Protein AF-A0A3S3R366-F1 (afdb_monomer_lite)

Structure (mmCIF, N/CA/C/O backbone):
data_AF-A0A3S3R366-F1
#
_entry.id   AF-A0A3S3R366-F1
#
loop_
_atom_site.group_PDB
_atom_site.id
_atom_site.type_symbol
_atom_site.label_atom_id
_atom_site.label_alt_id
_atom_site.label_comp_id
_atom_site.label_asym_id
_atom_site.label_entity_id
_atom_site.label_seq_id
_atom_site.pdbx_PDB_ins_code
_atom_site.Cartn_x
_atom_site.Cartn_y
_atom_site.Cartn_z
_atom_site.occupancy
_atom_site.B_iso_or_equiv
_atom_site.auth_seq_id
_atom_site.auth_comp_id
_atom_site.auth_asym_id
_atom_site.auth_atom_id
_atom_site.pdbx_PDB_model_num
ATOM 1 N N . MET A 1 1 ? 34.525 -51.902 7.513 1.00 44.53 1 MET A N 1
ATOM 2 C CA . MET A 1 1 ? 34.073 -50.493 7.501 1.00 44.53 1 MET A CA 1
ATOM 3 C C . MET A 1 1 ? 34.773 -49.722 8.612 1.00 44.53 1 MET A C 1
ATOM 5 O O . MET A 1 1 ? 34.386 -49.859 9.761 1.00 44.53 1 MET A O 1
ATOM 9 N N . ARG A 1 2 ? 35.845 -48.987 8.299 1.00 41.91 2 ARG A N 1
ATOM 10 C CA . ARG A 1 2 ? 36.535 -48.043 9.197 1.00 41.91 2 ARG A CA 1
ATOM 11 C C . ARG A 1 2 ? 37.355 -47.096 8.322 1.00 41.91 2 ARG A C 1
ATOM 13 O O . ARG A 1 2 ? 38.054 -47.565 7.434 1.00 41.91 2 ARG A O 1
ATOM 20 N N . GLY A 1 3 ? 37.272 -45.799 8.598 1.00 37.09 3 GLY A N 1
ATOM 21 C CA . GLY A 1 3 ? 38.156 -44.790 8.015 1.00 37.09 3 GLY A CA 1
ATOM 22 C C . GLY A 1 3 ? 37.416 -43.740 7.201 1.00 37.09 3 GLY A C 1
ATOM 23 O O . GLY A 1 3 ? 37.193 -43.940 6.016 1.00 37.09 3 GLY A O 1
ATOM 24 N N . LYS A 1 4 ? 37.048 -42.633 7.860 1.00 49.03 4 LYS A N 1
ATOM 25 C CA . LYS A 1 4 ? 36.928 -41.263 7.314 1.00 49.03 4 LYS A CA 1
ATOM 26 C C . LYS A 1 4 ? 36.498 -40.298 8.437 1.00 49.03 4 LYS A C 1
ATOM 28 O O . LYS A 1 4 ? 35.498 -39.604 8.353 1.00 49.03 4 LYS A O 1
ATOM 33 N N . GLN A 1 5 ? 37.271 -40.265 9.522 1.00 50.84 5 GLN A N 1
ATOM 34 C CA . GLN A 1 5 ? 37.246 -39.179 10.507 1.00 50.84 5 GLN A CA 1
ATOM 35 C C . GLN A 1 5 ? 38.702 -38.785 10.763 1.00 50.84 5 GLN A C 1
ATOM 37 O O . GLN A 1 5 ? 39.400 -39.409 11.550 1.00 50.84 5 GLN A O 1
ATOM 42 N N . GLY A 1 6 ? 39.209 -37.833 9.982 1.00 48.69 6 GLY A N 1
ATOM 43 C CA . GLY A 1 6 ? 40.624 -37.441 10.030 1.00 48.69 6 GLY A CA 1
ATOM 44 C C . GLY A 1 6 ? 41.072 -36.449 8.955 1.00 48.69 6 GLY A C 1
ATOM 45 O O . GLY A 1 6 ? 42.233 -36.051 8.946 1.00 48.69 6 GLY A O 1
ATOM 46 N N . PHE A 1 7 ? 40.166 -36.035 8.063 1.00 44.38 7 PHE A N 1
ATOM 47 C CA . PHE A 1 7 ? 40.465 -35.112 6.967 1.00 44.38 7 PHE A CA 1
ATOM 48 C C . PHE A 1 7 ? 40.169 -33.643 7.332 1.00 44.38 7 PHE A C 1
ATOM 50 O O . PHE A 1 7 ? 40.963 -32.761 7.037 1.00 44.38 7 PHE A O 1
ATOM 57 N N . TRP A 1 8 ? 39.124 -33.377 8.122 1.00 44.31 8 TRP A N 1
ATOM 58 C CA . TRP A 1 8 ? 38.702 -32.007 8.466 1.00 44.31 8 TRP A CA 1
ATOM 59 C C . TRP A 1 8 ? 39.509 -31.308 9.575 1.00 44.31 8 TRP A C 1
ATOM 61 O O . TRP A 1 8 ? 39.269 -30.137 9.862 1.00 44.31 8 TRP A O 1
ATOM 71 N N . ARG A 1 9 ? 40.476 -31.992 10.205 1.00 47.06 9 ARG A N 1
ATOM 72 C CA . ARG A 1 9 ? 41.302 -31.413 11.285 1.00 47.06 9 ARG A CA 1
ATOM 73 C C . ARG A 1 9 ? 42.611 -30.787 10.785 1.00 47.06 9 ARG A C 1
ATOM 75 O O . ARG A 1 9 ? 43.182 -29.978 11.498 1.00 47.06 9 ARG A O 1
ATOM 82 N N . ARG A 1 10 ? 43.059 -31.113 9.563 1.00 48.25 10 ARG A N 1
ATOM 83 C CA . ARG A 1 10 ? 44.329 -30.618 8.991 1.00 48.25 10 ARG A CA 1
ATOM 84 C C . ARG A 1 10 ? 44.198 -29.384 8.089 1.00 48.25 10 ARG A C 1
ATOM 86 O O . ARG A 1 10 ? 45.194 -28.708 7.876 1.00 48.25 10 ARG A O 1
ATOM 93 N N . GLU A 1 11 ? 42.995 -29.025 7.637 1.00 44.31 11 GLU A N 1
ATOM 94 C CA . GLU A 1 11 ? 42.786 -27.774 6.882 1.00 44.31 11 GLU A CA 1
ATOM 95 C C . GLU A 1 11 ? 42.573 -26.533 7.763 1.00 44.31 11 GLU A C 1
ATOM 97 O O . GLU A 1 11 ? 42.859 -25.418 7.331 1.00 44.31 11 GLU A O 1
ATOM 102 N N . ARG A 1 12 ? 42.145 -26.691 9.025 1.00 47.12 12 ARG A N 1
ATOM 103 C CA . ARG A 1 12 ? 41.935 -25.545 9.934 1.00 47.12 12 ARG A CA 1
ATOM 104 C C . ARG A 1 12 ? 43.223 -24.951 10.509 1.00 47.12 12 ARG A C 1
ATOM 106 O O . ARG A 1 12 ? 43.202 -23.808 10.946 1.00 47.12 12 ARG A O 1
ATOM 113 N N . GLU A 1 13 ? 44.334 -25.685 10.490 1.00 45.69 13 GLU A N 1
ATOM 114 C CA . GLU A 1 13 ? 45.630 -25.185 10.982 1.00 45.69 13 GLU A CA 1
ATOM 115 C C . GLU A 1 13 ? 46.491 -24.545 9.887 1.00 45.69 13 GLU A C 1
ATOM 117 O O . GLU A 1 13 ? 47.394 -23.774 10.205 1.00 45.69 13 GLU A O 1
ATOM 122 N N . LYS A 1 14 ? 46.183 -24.790 8.606 1.00 44.88 14 LYS A N 1
ATOM 123 C CA . LYS A 1 14 ? 46.897 -24.166 7.483 1.00 44.88 14 LYS A CA 1
ATOM 124 C C . LYS A 1 14 ? 46.370 -22.761 7.172 1.00 44.88 14 LYS A C 1
ATOM 126 O O . LYS A 1 14 ? 47.157 -21.861 6.925 1.00 44.88 14 LYS A O 1
ATOM 131 N N . LYS A 1 15 ? 45.064 -22.532 7.350 1.00 41.84 15 LYS A N 1
ATOM 132 C CA . LYS A 1 15 ? 44.444 -21.208 7.161 1.00 41.84 15 LYS A CA 1
ATOM 133 C C . LYS A 1 15 ? 44.667 -20.226 8.322 1.00 41.84 15 LYS A C 1
ATOM 135 O O . LYS A 1 15 ? 44.344 -19.056 8.195 1.00 41.84 15 LYS A O 1
ATOM 140 N N . LYS A 1 16 ? 45.221 -20.699 9.448 1.00 41.25 16 LYS A N 1
ATOM 141 C CA . LYS A 1 16 ? 45.579 -19.874 10.620 1.00 41.25 16 LYS A CA 1
ATOM 142 C C . LYS A 1 16 ? 47.045 -19.403 10.600 1.00 41.25 16 LYS A C 1
ATOM 144 O O . LYS A 1 16 ? 47.455 -18.677 11.492 1.00 41.25 16 LYS A O 1
ATOM 149 N N . ARG A 1 17 ? 47.840 -19.831 9.609 1.00 42.94 17 ARG A N 1
ATOM 150 C CA . ARG A 1 17 ? 49.250 -19.429 9.427 1.00 42.94 17 ARG A CA 1
ATOM 151 C C . ARG A 1 17 ? 49.495 -18.571 8.181 1.00 42.94 17 ARG A C 1
ATOM 153 O O . ARG A 1 17 ? 50.632 -18.218 7.919 1.00 42.94 17 ARG A O 1
ATOM 160 N N . GLU A 1 18 ? 48.442 -18.217 7.447 1.00 43.06 18 GLU A N 1
ATOM 161 C CA . GLU A 1 18 ? 48.494 -17.258 6.328 1.00 43.06 18 GLU A CA 1
ATOM 162 C C . GLU A 1 18 ? 47.928 -15.878 6.724 1.00 43.06 18 GLU A C 1
ATOM 164 O O . GLU A 1 18 ? 47.782 -15.000 5.885 1.00 43.06 18 GLU A O 1
ATOM 169 N N . THR A 1 19 ? 47.615 -15.670 8.009 1.00 39.56 19 THR A N 1
ATOM 170 C CA . THR A 1 19 ? 47.076 -14.412 8.565 1.00 39.56 19 THR A CA 1
ATOM 171 C C . THR A 1 19 ? 48.095 -13.581 9.350 1.00 39.56 19 THR A C 1
ATOM 173 O O . THR A 1 19 ? 47.703 -12.689 10.092 1.00 39.56 19 THR A O 1
ATOM 176 N N . GLU A 1 20 ? 49.393 -13.847 9.212 1.00 43.16 20 GLU A N 1
ATOM 177 C CA . GLU A 1 20 ? 50.440 -13.065 9.881 1.00 43.16 20 GLU A CA 1
ATOM 178 C C . GLU A 1 20 ? 51.640 -12.876 8.950 1.00 43.16 20 GLU A C 1
ATOM 180 O O . GLU A 1 20 ? 52.622 -13.591 9.087 1.00 43.16 20 GLU A O 1
ATOM 185 N N . THR A 1 21 ? 51.550 -11.933 8.005 1.00 35.47 21 THR A N 1
ATOM 186 C CA . THR A 1 21 ? 52.694 -11.163 7.472 1.00 35.47 21 THR A CA 1
ATOM 187 C C . THR A 1 21 ? 52.207 -10.058 6.522 1.00 35.47 21 THR A C 1
ATOM 189 O O . THR A 1 21 ? 51.369 -10.332 5.672 1.00 35.47 21 THR A O 1
ATOM 192 N N . GLU A 1 22 ? 52.810 -8.867 6.667 1.00 35.94 22 GLU A N 1
ATOM 193 C CA . GLU A 1 22 ? 52.785 -7.655 5.807 1.00 35.94 22 GLU A CA 1
ATOM 194 C C . GLU A 1 22 ? 51.678 -6.620 6.126 1.00 35.94 22 GLU A C 1
ATOM 196 O O . GLU A 1 22 ? 50.522 -6.780 5.756 1.00 35.94 22 GLU A O 1
ATOM 201 N N . THR A 1 23 ? 51.891 -5.681 7.063 1.00 33.91 23 THR A N 1
ATOM 202 C CA . THR A 1 23 ? 52.574 -4.355 6.978 1.00 33.91 23 THR A CA 1
ATOM 203 C C . THR A 1 23 ? 51.959 -3.339 6.003 1.00 33.91 23 THR A C 1
ATOM 205 O O . THR A 1 23 ? 52.249 -3.358 4.815 1.00 33.91 23 THR A O 1
ATOM 208 N N . GLU A 1 24 ? 51.169 -2.426 6.583 1.00 31.86 24 GLU A N 1
ATOM 209 C CA . GLU A 1 24 ? 51.332 -0.958 6.532 1.00 31.86 24 GLU A CA 1
ATOM 210 C C . GLU A 1 24 ? 51.480 -0.276 5.154 1.00 31.86 24 GLU A C 1
ATOM 212 O O . GLU A 1 24 ? 52.567 -0.192 4.590 1.00 31.86 24 GLU A O 1
ATOM 217 N N . SER A 1 25 ? 50.388 0.335 4.676 1.00 32.59 25 SER A N 1
ATOM 218 C CA . SER A 1 25 ? 50.443 1.580 3.898 1.00 32.59 25 SER A CA 1
ATOM 219 C C . SER A 1 25 ? 49.131 2.357 4.030 1.00 32.59 25 SER A C 1
ATOM 221 O O . SER A 1 25 ? 48.051 1.798 3.825 1.00 32.59 25 SER A O 1
ATOM 223 N N . ASP A 1 26 ? 49.261 3.638 4.358 1.00 34.28 26 ASP A N 1
ATOM 224 C CA . ASP A 1 26 ? 48.212 4.637 4.536 1.00 34.28 26 ASP A CA 1
ATOM 225 C C . ASP A 1 26 ? 47.187 4.702 3.394 1.00 34.28 26 ASP A C 1
ATOM 227 O O . ASP A 1 26 ? 47.523 4.692 2.210 1.00 34.28 26 ASP A O 1
ATOM 231 N N . GLY A 1 27 ? 45.916 4.829 3.771 1.00 32.44 27 GLY A N 1
ATOM 232 C CA . GLY A 1 27 ? 44.793 4.961 2.850 1.00 32.44 27 GLY A CA 1
ATOM 233 C C . GLY A 1 27 ? 43.475 4.968 3.609 1.00 32.44 27 GLY A C 1
ATOM 234 O O . GLY A 1 27 ? 42.816 3.943 3.738 1.00 32.44 27 GLY A O 1
ATOM 235 N N . GLU A 1 28 ? 43.132 6.130 4.153 1.00 39.78 28 GLU A N 1
ATOM 236 C CA . GLU A 1 28 ? 41.877 6.452 4.832 1.00 39.78 28 GLU A CA 1
ATOM 237 C C . GLU A 1 28 ? 40.647 5.943 4.043 1.00 39.78 28 GLU A C 1
ATOM 239 O O . GLU A 1 28 ? 40.396 6.412 2.928 1.00 39.78 28 GLU A O 1
ATOM 244 N N . PRO A 1 29 ? 39.860 4.978 4.563 1.00 36.69 29 PRO A N 1
ATOM 245 C CA . PRO A 1 29 ? 38.651 4.544 3.884 1.00 36.69 29 PRO A CA 1
ATOM 246 C C . PRO A 1 29 ? 37.521 5.530 4.182 1.00 36.69 29 PRO A C 1
ATOM 248 O O . PRO A 1 29 ? 37.063 5.656 5.318 1.00 36.69 29 PRO A O 1
ATOM 251 N N . ALA A 1 30 ? 37.055 6.212 3.133 1.00 33.28 30 ALA A N 1
ATOM 252 C CA . ALA A 1 30 ? 35.858 7.038 3.160 1.00 33.28 30 ALA A CA 1
ATOM 253 C C . ALA A 1 30 ? 34.679 6.239 3.741 1.00 33.28 30 ALA A C 1
ATOM 255 O O . ALA A 1 30 ? 34.194 5.273 3.146 1.00 33.28 30 ALA A O 1
ATOM 256 N N . ALA A 1 31 ? 34.242 6.645 4.930 1.00 31.27 31 ALA A N 1
ATOM 257 C CA . ALA A 1 31 ? 33.074 6.103 5.594 1.00 31.27 31 ALA A CA 1
ATOM 258 C C . ALA A 1 31 ? 31.831 6.331 4.721 1.00 31.27 31 ALA A C 1
ATOM 260 O O . ALA A 1 31 ? 31.510 7.460 4.349 1.00 31.27 31 ALA A O 1
ATOM 261 N N . ALA A 1 32 ? 31.114 5.250 4.415 1.00 33.69 32 ALA A N 1
ATOM 262 C CA . ALA A 1 32 ? 29.753 5.334 3.904 1.00 33.69 32 ALA A CA 1
ATOM 263 C C . ALA A 1 32 ? 28.894 6.140 4.900 1.00 33.69 32 ALA A C 1
ATOM 265 O O . ALA A 1 32 ? 29.019 5.919 6.110 1.00 33.69 32 ALA A O 1
ATOM 266 N N . PRO A 1 33 ? 28.025 7.062 4.447 1.00 32.19 33 PRO A N 1
ATOM 267 C CA . PRO A 1 33 ? 27.203 7.830 5.365 1.00 32.19 33 PRO A CA 1
ATOM 268 C C . PRO A 1 33 ? 26.161 6.908 6.006 1.00 32.19 33 PRO A C 1
ATOM 270 O O . PRO A 1 33 ? 25.143 6.560 5.411 1.00 32.19 33 PRO A O 1
ATOM 273 N N . ALA A 1 34 ? 26.419 6.523 7.254 1.00 27.64 34 ALA A N 1
ATOM 274 C CA . ALA A 1 34 ? 25.386 6.074 8.165 1.00 27.64 34 ALA A CA 1
ATOM 275 C C . ALA A 1 34 ? 24.421 7.250 8.367 1.00 27.64 34 ALA A C 1
ATOM 277 O O . ALA A 1 34 ? 24.764 8.237 9.018 1.00 27.64 34 ALA A O 1
ATOM 278 N N . VAL A 1 35 ? 23.225 7.168 7.781 1.00 34.56 35 VAL A N 1
ATOM 279 C CA . VAL A 1 35 ? 22.136 8.109 8.064 1.00 34.56 35 VAL A CA 1
ATOM 280 C C . VAL A 1 35 ? 21.669 7.834 9.492 1.00 34.56 35 VAL A C 1
ATOM 282 O O . VAL A 1 35 ? 20.800 7.004 9.758 1.00 34.56 35 VAL A O 1
ATOM 285 N N . ALA A 1 36 ? 22.343 8.483 10.436 1.00 25.92 36 ALA A N 1
ATOM 286 C CA . ALA A 1 36 ? 21.994 8.493 11.839 1.00 25.92 36 ALA A CA 1
ATOM 287 C C . ALA A 1 36 ? 20.753 9.375 12.020 1.00 25.92 36 ALA A C 1
ATOM 289 O O . ALA A 1 36 ? 20.816 10.595 11.879 1.00 25.92 36 ALA A O 1
ATOM 290 N N . TRP A 1 37 ? 19.621 8.757 12.349 1.00 30.23 37 TRP A N 1
ATOM 291 C CA . TRP A 1 37 ? 18.417 9.460 12.786 1.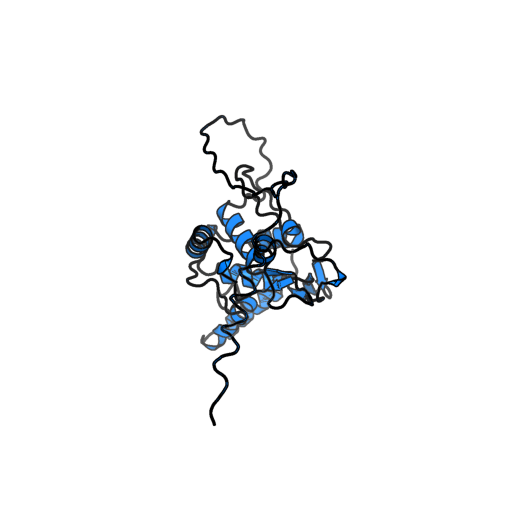00 30.23 37 TRP A CA 1
ATOM 292 C C . TRP A 1 37 ? 18.664 10.062 14.176 1.00 30.23 37 TRP A C 1
ATOM 294 O O . TRP A 1 37 ? 18.370 9.444 15.199 1.00 30.23 37 TRP A O 1
ATOM 304 N N . GLN A 1 38 ? 19.262 11.252 14.228 1.00 27.48 38 GLN A N 1
ATOM 305 C CA . GLN A 1 38 ? 19.392 12.016 15.465 1.00 27.48 38 GLN A CA 1
ATOM 306 C C . GLN A 1 38 ? 18.102 12.800 15.723 1.00 27.48 38 GLN A C 1
ATOM 308 O O . GLN A 1 38 ? 17.734 13.708 14.982 1.00 27.48 38 GLN A O 1
ATOM 313 N N . VAL A 1 39 ? 17.411 12.435 16.803 1.00 29.25 39 VAL A N 1
ATOM 314 C CA . VAL A 1 39 ? 16.280 13.184 17.358 1.00 29.25 39 VAL A CA 1
ATOM 315 C C . VAL A 1 39 ? 16.838 14.416 18.067 1.00 29.25 39 VAL A C 1
ATOM 317 O O . VAL A 1 39 ? 17.375 14.307 19.168 1.00 29.25 39 VAL A O 1
ATOM 320 N N . GLN A 1 40 ? 16.720 15.590 17.449 1.00 29.75 40 GLN A N 1
ATOM 321 C CA . GLN A 1 40 ? 16.909 16.860 18.149 1.00 29.75 40 GLN A CA 1
ATOM 322 C C . GLN A 1 40 ? 15.547 17.424 18.544 1.00 29.75 40 GLN A C 1
ATOM 324 O O . GLN A 1 40 ? 14.697 17.704 17.703 1.00 29.75 40 GLN A O 1
ATOM 329 N N . VAL A 1 41 ? 15.352 17.567 19.853 1.00 31.55 41 VAL A N 1
ATOM 330 C CA . VAL A 1 41 ? 14.192 18.222 20.454 1.00 31.55 41 VAL A CA 1
ATOM 331 C C . VAL A 1 41 ? 14.567 19.681 20.682 1.00 31.55 41 VAL A C 1
ATOM 333 O O . VAL A 1 41 ? 15.457 19.959 21.483 1.00 31.55 41 VAL A O 1
ATOM 336 N N . SER A 1 42 ? 13.882 20.604 20.012 1.00 29.34 42 SER A N 1
ATOM 337 C CA . SER A 1 42 ? 13.955 22.035 20.320 1.00 29.34 42 SER A CA 1
ATOM 338 C C . SER A 1 42 ? 12.550 22.624 20.361 1.00 29.34 42 SER A C 1
ATOM 340 O O . SER A 1 42 ? 11.710 22.333 19.514 1.00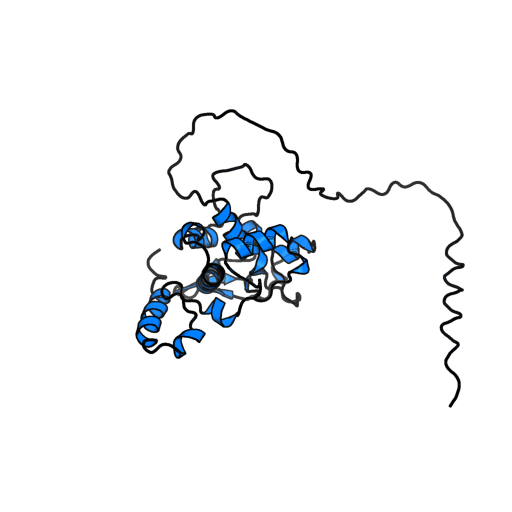 29.34 42 SER A O 1
ATOM 342 N N . ASN A 1 43 ? 12.307 23.424 21.394 1.00 30.28 43 ASN A N 1
ATOM 343 C CA . ASN A 1 43 ? 11.000 23.886 21.840 1.00 30.28 43 ASN A CA 1
ATOM 344 C C . ASN A 1 43 ? 10.697 25.324 21.353 1.00 30.28 43 ASN A C 1
ATOM 346 O O . ASN A 1 43 ? 11.533 26.210 21.501 1.00 30.28 43 ASN A O 1
ATOM 350 N N . THR A 1 44 ? 9.438 25.541 20.945 1.00 34.53 44 THR A N 1
ATOM 351 C CA . THR A 1 44 ? 8.601 26.775 20.970 1.00 34.53 44 THR A CA 1
ATOM 352 C C . THR A 1 44 ? 8.832 27.998 20.043 1.00 34.53 44 THR A C 1
ATOM 354 O O . THR A 1 44 ? 9.747 28.785 20.238 1.00 34.53 44 THR A O 1
ATOM 357 N N . SER A 1 45 ? 7.774 28.254 19.242 1.00 39.09 45 SER A N 1
ATOM 358 C CA . SER A 1 45 ? 6.964 29.497 19.107 1.00 39.09 45 SER A CA 1
ATOM 359 C C . SER A 1 45 ? 7.435 30.676 18.232 1.00 39.09 45 SER A C 1
ATOM 361 O O . SER A 1 45 ? 8.308 31.432 18.635 1.00 39.09 45 SER A O 1
ATOM 363 N N . LEU A 1 46 ? 6.683 30.975 17.155 1.00 33.25 46 LEU A N 1
ATOM 364 C CA . LEU A 1 46 ? 5.713 32.096 17.088 1.00 33.25 46 LEU A CA 1
ATOM 365 C C . LEU A 1 46 ? 4.880 32.027 15.785 1.00 33.25 46 LEU A C 1
ATOM 367 O O . LEU A 1 46 ? 5.425 31.930 14.690 1.00 33.25 46 LEU A O 1
ATOM 371 N N . ALA A 1 47 ? 3.552 32.087 15.910 1.00 37.47 47 ALA A N 1
ATOM 372 C CA . ALA A 1 47 ? 2.604 32.025 14.797 1.00 37.47 47 ALA A CA 1
ATOM 373 C C . ALA A 1 47 ? 2.556 33.333 13.980 1.00 37.47 47 ALA A C 1
ATOM 375 O O . ALA A 1 47 ? 2.517 34.421 14.554 1.00 37.47 47 ALA A O 1
ATOM 376 N N . SER A 1 48 ? 2.474 33.217 12.648 1.00 31.62 48 SER A N 1
ATOM 377 C CA . SER A 1 48 ? 2.071 34.297 11.730 1.00 31.62 48 SER A CA 1
ATOM 378 C C . SER A 1 48 ? 0.722 33.966 11.068 1.00 31.62 48 SER A C 1
ATOM 380 O O . SER A 1 48 ? 0.426 32.787 10.864 1.00 31.62 48 SER A O 1
ATOM 382 N N . PRO A 1 49 ? -0.132 34.961 10.750 1.00 39.00 49 PRO A N 1
ATOM 383 C CA . PRO A 1 49 ? -1.525 34.719 10.404 1.00 39.00 49 PRO A CA 1
ATOM 384 C C . PRO A 1 49 ? -1.697 34.293 8.940 1.00 39.00 49 PRO A C 1
ATOM 386 O O . PRO A 1 49 ? -1.452 35.053 8.008 1.00 39.00 49 PRO A O 1
ATOM 389 N N . SER A 1 50 ? -2.174 33.057 8.812 1.00 39.88 50 SER A N 1
ATOM 390 C CA . SER A 1 50 ? -2.764 32.360 7.666 1.00 39.88 50 SER A CA 1
ATOM 391 C C . SER A 1 50 ? -3.408 33.242 6.581 1.00 39.88 50 SER A C 1
ATOM 393 O O . SER A 1 50 ? -4.454 33.866 6.787 1.00 39.88 50 SER A O 1
ATOM 395 N N . SER A 1 51 ? -2.849 33.173 5.369 1.00 38.62 51 SER A N 1
ATOM 396 C CA . SER A 1 51 ? -3.626 33.268 4.136 1.00 38.62 51 SER A CA 1
ATOM 397 C C . SER A 1 51 ? -4.484 32.004 4.024 1.00 38.62 51 SER A C 1
ATOM 399 O O . SER A 1 51 ? -3.988 30.905 3.785 1.00 38.62 51 SER A O 1
ATOM 401 N N . ARG A 1 52 ? -5.792 32.156 4.246 1.00 46.44 52 ARG A N 1
ATOM 402 C CA . ARG A 1 52 ? -6.773 31.069 4.135 1.00 46.44 52 ARG A CA 1
ATOM 403 C C . ARG A 1 52 ? -6.879 30.624 2.678 1.00 46.44 52 ARG A C 1
ATOM 405 O O . ARG A 1 52 ? -7.618 31.221 1.897 1.00 46.44 52 ARG A O 1
ATOM 412 N N . LEU A 1 53 ? -6.137 29.583 2.320 1.00 39.75 53 LEU A N 1
ATOM 413 C CA . LEU A 1 53 ? -6.451 28.779 1.148 1.00 39.75 53 LEU A CA 1
ATOM 414 C C . LEU A 1 53 ? -7.760 28.009 1.413 1.00 39.75 53 LEU A C 1
ATOM 416 O O . LEU A 1 53 ? -8.078 27.719 2.569 1.00 39.75 53 LEU A O 1
ATOM 420 N N . PRO A 1 54 ? -8.572 27.737 0.377 1.00 36.81 54 PRO A N 1
ATOM 421 C CA . PRO A 1 54 ? -9.842 27.046 0.548 1.00 36.81 54 PRO A CA 1
ATOM 422 C C . PRO A 1 54 ? -9.638 25.653 1.162 1.00 36.81 54 PRO A C 1
ATOM 424 O O . PRO A 1 54 ? -8.722 24.937 0.781 1.00 36.81 54 PRO A O 1
ATOM 427 N N . ASN A 1 55 ? -10.542 25.299 2.080 1.00 45.00 55 ASN A N 1
ATOM 428 C CA . ASN A 1 55 ? -10.665 24.082 2.903 1.00 45.00 55 ASN A CA 1
ATOM 429 C C . ASN A 1 55 ? -10.785 22.750 2.121 1.00 45.00 55 ASN A C 1
ATOM 431 O O . ASN A 1 55 ? -11.428 21.803 2.571 1.00 45.00 55 ASN A O 1
ATOM 435 N N . TRP A 1 56 ? -10.239 22.639 0.913 1.00 43.97 56 TRP A N 1
ATOM 436 C CA . TRP A 1 56 ? -10.140 21.327 0.303 1.00 43.97 56 TRP A CA 1
ATOM 437 C C . TRP A 1 56 ? -8.933 20.623 0.929 1.00 43.97 56 TRP A C 1
ATOM 439 O O . TRP A 1 56 ? -7.786 20.868 0.578 1.00 43.97 56 TRP A O 1
ATOM 449 N N . MET A 1 57 ? -9.249 19.661 1.800 1.00 53.47 57 MET A N 1
ATOM 450 C CA . MET A 1 57 ? -8.490 18.415 1.902 1.00 53.47 57 MET A CA 1
ATOM 451 C C . MET A 1 57 ? -7.276 18.408 2.838 1.00 53.47 57 MET A C 1
ATOM 453 O O . MET A 1 57 ? -6.197 17.947 2.477 1.00 53.47 57 MET A O 1
ATOM 457 N N . GLU A 1 58 ? -7.469 18.834 4.082 1.00 65.56 58 GLU A N 1
ATOM 458 C CA . GLU A 1 58 ? -6.496 18.557 5.139 1.00 65.56 58 GLU A CA 1
ATOM 459 C C . GLU A 1 58 ? -6.702 17.136 5.687 1.00 65.56 58 GLU A C 1
ATOM 461 O O . GLU A 1 58 ? -7.562 16.884 6.528 1.00 65.56 58 GLU A O 1
ATOM 466 N N . MET A 1 59 ? -5.920 16.183 5.175 1.00 78.25 59 MET A N 1
ATOM 467 C CA . MET A 1 59 ? -5.814 14.843 5.755 1.00 78.25 59 MET A CA 1
ATOM 468 C C . MET A 1 59 ? -5.061 14.920 7.089 1.00 78.25 59 MET A C 1
ATOM 470 O O . MET A 1 59 ? -4.031 15.593 7.185 1.00 78.25 59 MET A O 1
ATOM 474 N N . THR A 1 60 ? -5.533 14.208 8.115 1.00 86.50 60 THR A N 1
ATOM 475 C CA . THR A 1 60 ? -4.833 14.174 9.408 1.00 86.50 60 THR A CA 1
ATOM 476 C C . THR A 1 60 ? -3.504 13.421 9.298 1.00 86.50 60 THR A C 1
ATOM 478 O O . THR A 1 60 ? -3.311 12.574 8.422 1.00 86.50 60 THR A O 1
ATOM 481 N N . ALA A 1 61 ? -2.575 13.682 10.222 1.00 86.50 61 ALA A N 1
ATOM 482 C CA . ALA A 1 61 ? -1.308 12.952 10.275 1.00 86.50 61 ALA A CA 1
ATOM 483 C C . ALA A 1 61 ? -1.508 11.430 10.432 1.00 86.50 61 ALA A C 1
ATOM 485 O O . ALA A 1 61 ? -0.741 10.649 9.871 1.00 86.50 61 ALA A O 1
ATOM 486 N N . ASP A 1 62 ? -2.552 11.005 11.150 1.00 89.69 62 ASP A N 1
ATOM 487 C CA . ASP A 1 62 ? -2.872 9.589 11.351 1.00 89.69 62 ASP A CA 1
ATOM 488 C C . ASP A 1 62 ? -3.479 8.947 10.098 1.00 89.69 62 ASP A C 1
ATOM 490 O O . ASP A 1 62 ? -3.050 7.863 9.700 1.00 89.69 62 ASP A O 1
ATOM 494 N N . GLN A 1 63 ? -4.389 9.642 9.408 1.00 90.38 63 GLN A N 1
ATOM 495 C CA . GLN A 1 63 ? -4.897 9.210 8.102 1.00 90.38 63 GLN A CA 1
ATOM 496 C C . GLN A 1 63 ? -3.755 9.069 7.087 1.00 90.38 63 GLN A C 1
ATOM 498 O O . GLN A 1 63 ? -3.667 8.057 6.385 1.00 90.38 63 GLN A O 1
ATOM 503 N N . ARG A 1 64 ? -2.835 10.048 7.054 1.00 88.38 64 ARG A N 1
ATOM 504 C CA . ARG A 1 64 ? -1.637 10.007 6.203 1.00 88.38 64 ARG A CA 1
ATOM 505 C C . ARG A 1 64 ? -0.765 8.808 6.537 1.00 88.38 64 ARG A C 1
ATOM 507 O O . ARG A 1 64 ? -0.357 8.076 5.639 1.00 88.38 64 ARG A O 1
ATOM 514 N N . PHE A 1 65 ? -0.486 8.610 7.823 1.00 91.62 65 PHE A N 1
ATOM 515 C CA . PHE A 1 65 ? 0.302 7.486 8.306 1.00 91.62 65 PHE A CA 1
ATOM 516 C C . PHE A 1 65 ? -0.304 6.154 7.855 1.00 91.62 65 PHE A C 1
ATOM 518 O O . PHE A 1 65 ? 0.410 5.335 7.283 1.00 91.62 65 PHE A O 1
ATOM 525 N N . LEU A 1 66 ? -1.610 5.951 8.054 1.00 94.12 66 LEU A N 1
ATOM 526 C CA . LEU A 1 66 ? -2.295 4.715 7.674 1.00 94.12 66 LEU A CA 1
ATOM 527 C C . LEU A 1 66 ? -2.285 4.486 6.167 1.00 94.12 66 LEU A C 1
ATOM 529 O O . LEU A 1 66 ? -1.955 3.387 5.724 1.00 94.12 66 LEU A O 1
ATOM 533 N N . LEU A 1 67 ? -2.602 5.519 5.387 1.00 93.69 67 LEU A N 1
ATOM 534 C CA . LEU A 1 67 ? -2.575 5.454 3.932 1.00 93.69 67 LEU A CA 1
ATOM 535 C C . LEU A 1 67 ? -1.192 5.031 3.433 1.00 93.69 67 LEU A C 1
ATOM 537 O O . LEU A 1 67 ? -1.056 4.027 2.737 1.00 93.69 67 LEU A O 1
ATOM 541 N N . LEU A 1 68 ? -0.150 5.743 3.847 1.00 92.56 68 LEU A N 1
ATOM 542 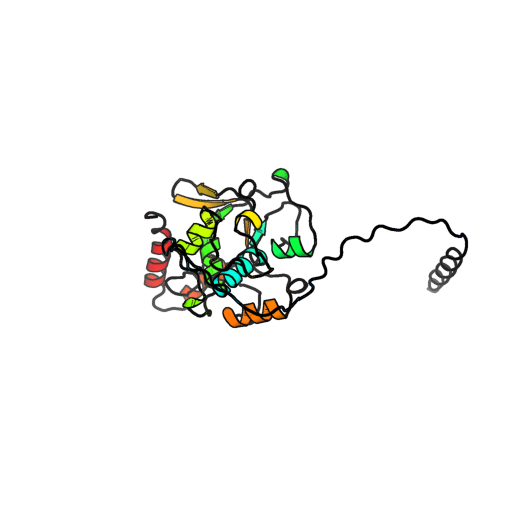C CA . LEU A 1 68 ? 1.203 5.481 3.369 1.00 92.56 68 LEU A CA 1
ATOM 543 C C . LEU A 1 68 ? 1.762 4.170 3.902 1.00 92.56 68 LEU A C 1
ATOM 545 O O . LEU A 1 68 ? 2.449 3.469 3.162 1.00 92.56 68 LEU A O 1
ATOM 549 N N . PHE A 1 69 ? 1.435 3.784 5.136 1.00 94.12 69 PHE A N 1
ATOM 550 C CA . PHE A 1 69 ? 1.789 2.468 5.655 1.00 94.12 69 PHE A CA 1
ATOM 551 C C . PHE A 1 69 ? 1.182 1.370 4.776 1.00 94.12 69 PHE A C 1
ATOM 553 O O . PHE A 1 69 ? 1.909 0.492 4.317 1.00 94.12 69 PHE A O 1
ATOM 560 N N . ILE A 1 70 ? -0.118 1.451 4.470 1.00 95.94 70 ILE A N 1
ATOM 561 C CA . ILE A 1 70 ? -0.805 0.443 3.654 1.00 95.94 70 ILE A CA 1
ATOM 562 C C . ILE A 1 70 ? -0.176 0.344 2.264 1.00 95.94 70 ILE A C 1
ATOM 564 O O . ILE A 1 70 ? 0.202 -0.751 1.846 1.00 95.94 70 ILE A O 1
ATOM 568 N N . PHE A 1 71 ? -0.009 1.474 1.576 1.00 95.12 71 PHE A N 1
ATOM 569 C CA . PHE A 1 71 ? 0.531 1.496 0.216 1.00 95.12 71 PHE A CA 1
ATOM 570 C C . PHE A 1 71 ? 2.000 1.077 0.136 1.00 95.12 71 PHE A C 1
ATOM 572 O O . PHE A 1 71 ? 2.394 0.406 -0.813 1.00 95.12 71 PHE A O 1
ATOM 579 N N . SER A 1 72 ? 2.810 1.427 1.133 1.00 93.75 72 SER A N 1
ATOM 580 C CA . SER A 1 72 ? 4.229 1.062 1.134 1.00 93.75 72 SER A CA 1
ATOM 581 C C . SER A 1 72 ? 4.484 -0.384 1.562 1.00 93.75 72 SER A C 1
ATOM 583 O O . SER A 1 72 ? 5.506 -0.949 1.176 1.00 93.75 72 SER A O 1
ATOM 585 N N . HIS A 1 73 ? 3.587 -0.998 2.341 1.00 95.12 73 HIS A N 1
ATOM 586 C CA . HIS A 1 73 ? 3.804 -2.338 2.891 1.00 95.12 73 HIS A CA 1
ATOM 587 C C . HIS A 1 73 ? 3.007 -3.422 2.164 1.00 95.12 73 HIS A C 1
ATOM 589 O O . HIS A 1 73 ? 3.584 -4.450 1.831 1.00 95.12 73 HIS A O 1
ATOM 595 N N . TYR A 1 74 ? 1.718 -3.216 1.889 1.00 97.00 74 TYR A N 1
ATOM 596 C CA . TYR A 1 74 ? 0.873 -4.234 1.247 1.00 97.00 74 TYR A CA 1
ATOM 597 C C . TYR A 1 74 ? 0.936 -4.208 -0.278 1.00 97.00 74 TYR A C 1
ATOM 599 O O . TYR A 1 74 ? 0.374 -5.091 -0.922 1.00 97.00 74 TYR A O 1
ATOM 607 N N . PHE A 1 75 ? 1.630 -3.235 -0.866 1.00 96.75 75 PHE A N 1
ATOM 608 C CA . PHE A 1 75 ? 1.817 -3.154 -2.306 1.00 96.75 75 PHE A CA 1
ATOM 609 C C . PHE A 1 75 ? 3.295 -3.039 -2.669 1.00 96.75 75 PHE A C 1
ATOM 611 O O . PHE A 1 75 ? 4.119 -2.501 -1.923 1.00 96.75 75 PHE A O 1
ATOM 618 N N . GLY A 1 76 ? 3.629 -3.575 -3.837 1.00 95.81 76 GLY A N 1
ATOM 619 C CA . GLY A 1 76 ? 4.970 -3.527 -4.401 1.00 95.81 76 GLY A CA 1
ATOM 620 C C . GLY A 1 76 ? 4.942 -3.522 -5.925 1.00 95.81 76 GLY A C 1
ATOM 621 O O . GLY A 1 76 ? 3.895 -3.798 -6.521 1.00 95.81 76 GLY A O 1
ATOM 622 N N . PRO A 1 77 ? 6.073 -3.196 -6.569 1.00 96.56 77 PRO A N 1
ATOM 623 C CA . PRO A 1 77 ? 6.207 -3.352 -8.007 1.00 96.56 77 PRO A CA 1
ATOM 624 C C . PRO A 1 77 ? 6.205 -4.842 -8.368 1.00 96.56 77 PRO A C 1
ATOM 626 O O . PRO A 1 77 ? 6.846 -5.663 -7.709 1.00 96.56 77 PRO A O 1
ATOM 629 N N . ASP A 1 78 ? 5.499 -5.211 -9.431 1.00 96.50 78 ASP A N 1
ATOM 630 C CA . ASP A 1 78 ? 5.528 -6.578 -9.940 1.00 96.50 78 ASP A CA 1
ATOM 631 C C . ASP A 1 78 ? 6.711 -6.754 -10.891 1.00 96.50 78 ASP A C 1
ATOM 633 O O . ASP A 1 78 ? 6.647 -6.403 -12.071 1.00 96.50 78 ASP A O 1
ATOM 637 N N . LEU A 1 79 ? 7.812 -7.280 -10.360 1.00 96.44 79 LEU A N 1
ATOM 638 C CA . LEU A 1 79 ? 9.036 -7.544 -11.113 1.00 96.44 79 LEU A CA 1
ATOM 639 C C . LEU A 1 79 ? 9.106 -9.010 -11.552 1.00 96.44 79 LEU A C 1
ATOM 641 O O . LEU A 1 79 ? 8.630 -9.902 -10.841 1.00 96.44 79 LEU A O 1
ATOM 645 N N . LYS A 1 80 ? 9.714 -9.270 -12.716 1.00 94.50 80 LYS A N 1
ATOM 646 C CA . LYS A 1 80 ? 9.842 -10.621 -13.299 1.00 94.50 80 LYS A CA 1
ATOM 647 C C . LYS A 1 80 ? 10.673 -11.557 -12.422 1.00 94.50 80 LYS A C 1
ATOM 649 O O . LYS A 1 80 ? 10.218 -12.652 -12.099 1.00 94.50 80 LYS A O 1
ATOM 654 N N . ASP A 1 81 ? 11.845 -11.089 -12.001 1.00 92.00 81 ASP A N 1
ATOM 655 C CA . ASP A 1 81 ? 12.866 -11.921 -11.352 1.00 92.00 81 ASP A CA 1
ATOM 656 C C . ASP A 1 81 ? 12.854 -11.817 -9.815 1.00 92.00 81 ASP A C 1
ATOM 658 O O . ASP A 1 81 ? 13.611 -12.501 -9.129 1.00 92.00 81 ASP A O 1
ATOM 662 N N . GLU A 1 82 ? 11.967 -10.995 -9.239 1.00 91.94 82 GLU A N 1
ATOM 663 C CA . GLU A 1 82 ? 11.874 -10.814 -7.787 1.00 91.94 82 GLU A CA 1
ATOM 664 C C . GLU A 1 82 ? 10.849 -11.772 -7.173 1.00 91.94 82 GLU A C 1
ATOM 666 O O . GLU A 1 82 ? 9.638 -11.521 -7.165 1.00 91.94 82 GLU A O 1
ATOM 671 N N . ARG A 1 83 ? 11.337 -12.903 -6.656 1.00 91.06 83 ARG A N 1
ATOM 672 C CA . ARG A 1 83 ? 10.536 -13.875 -5.903 1.00 91.06 83 ARG A CA 1
ATOM 673 C C . ARG A 1 83 ? 11.248 -14.230 -4.585 1.00 91.06 83 ARG A C 1
ATOM 675 O O . ARG A 1 83 ? 12.400 -14.655 -4.636 1.00 91.06 83 ARG A O 1
ATOM 682 N N . PRO A 1 84 ? 10.592 -14.091 -3.415 1.00 91.31 84 PRO A N 1
ATOM 683 C CA . PRO A 1 84 ? 9.228 -13.588 -3.213 1.00 91.31 84 PRO A CA 1
ATOM 684 C C . PRO A 1 84 ? 9.083 -12.106 -3.599 1.00 91.31 84 PRO A C 1
ATOM 686 O O . PRO A 1 84 ? 10.065 -11.368 -3.614 1.00 91.31 84 PRO A O 1
ATOM 689 N N . ARG A 1 85 ? 7.853 -11.690 -3.930 1.00 93.94 85 ARG A N 1
ATOM 690 C CA . ARG A 1 85 ? 7.523 -10.284 -4.221 1.00 93.94 85 ARG A CA 1
ATOM 691 C C . ARG A 1 85 ? 7.828 -9.424 -2.995 1.00 93.94 85 ARG A C 1
ATOM 693 O O . ARG A 1 85 ? 7.534 -9.852 -1.878 1.00 93.94 85 ARG A O 1
ATOM 700 N N . LYS A 1 86 ? 8.376 -8.227 -3.205 1.00 95.12 86 LYS A N 1
ATOM 701 C CA . LYS A 1 86 ? 8.732 -7.298 -2.126 1.00 95.12 86 LYS A CA 1
ATOM 702 C C . LYS A 1 86 ? 7.892 -6.038 -2.200 1.00 95.12 86 LYS A C 1
ATOM 704 O O . LYS A 1 86 ? 7.606 -5.527 -3.282 1.00 95.12 86 LYS A O 1
ATOM 709 N N . SER A 1 87 ? 7.504 -5.539 -1.035 1.00 95.44 87 SER A N 1
ATOM 710 C CA . SER A 1 87 ? 6.787 -4.273 -0.933 1.00 95.44 87 SER A CA 1
ATOM 711 C C . SER A 1 87 ? 7.712 -3.096 -1.206 1.00 95.44 87 SER A C 1
ATOM 713 O O . SER A 1 87 ? 8.935 -3.230 -1.112 1.00 95.44 87 SER A O 1
ATOM 715 N N . VAL A 1 88 ? 7.145 -1.926 -1.501 1.00 94.88 88 VAL A N 1
ATOM 716 C CA . VAL A 1 88 ? 7.938 -0.698 -1.679 1.00 94.88 88 VAL A CA 1
ATOM 717 C C . VAL A 1 88 ? 8.836 -0.454 -0.464 1.00 94.88 88 VAL A C 1
ATOM 719 O O . VAL A 1 88 ? 10.039 -0.239 -0.608 1.00 94.88 88 VAL A O 1
ATOM 722 N N . PHE A 1 89 ? 8.277 -0.575 0.740 1.00 93.25 89 PHE A N 1
ATOM 723 C CA . PHE A 1 89 ? 9.010 -0.391 1.986 1.00 93.25 89 PHE A CA 1
ATOM 724 C C . PHE A 1 89 ? 10.149 -1.403 2.144 1.00 93.25 89 PHE A C 1
ATOM 726 O O . PHE A 1 89 ? 11.267 -1.023 2.485 1.00 93.25 89 PHE A O 1
ATOM 733 N N . GLN A 1 90 ? 9.897 -2.683 1.854 1.00 94.31 90 GLN A N 1
ATOM 734 C CA . GLN A 1 90 ? 10.934 -3.709 1.942 1.00 94.31 90 GLN A CA 1
ATOM 735 C C . GLN A 1 90 ? 12.089 -3.420 0.976 1.00 94.31 90 GLN A C 1
ATOM 737 O O . GLN A 1 90 ? 13.249 -3.533 1.369 1.00 94.31 90 GLN A O 1
ATOM 742 N N . ARG A 1 91 ? 11.792 -2.997 -0.260 1.00 94.06 91 ARG A N 1
ATOM 743 C CA . ARG A 1 91 ? 12.827 -2.621 -1.236 1.00 94.06 91 ARG A CA 1
ATOM 744 C C . ARG A 1 91 ? 13.693 -1.462 -0.735 1.00 94.06 91 ARG A C 1
ATOM 746 O O . ARG A 1 91 ? 14.907 -1.507 -0.911 1.00 94.06 91 ARG A O 1
ATOM 753 N N . ILE A 1 92 ? 13.079 -0.462 -0.095 1.00 91.12 92 ILE A N 1
ATOM 754 C CA . ILE A 1 92 ? 13.779 0.695 0.484 1.00 91.12 92 ILE A CA 1
ATOM 755 C C . ILE A 1 92 ? 14.703 0.257 1.625 1.00 91.12 92 ILE A C 1
ATOM 757 O O . ILE A 1 92 ? 15.878 0.615 1.627 1.00 91.12 92 ILE A O 1
ATOM 761 N N . VAL A 1 93 ? 14.200 -0.535 2.578 1.00 91.50 93 VAL A N 1
ATOM 762 C CA . VAL A 1 93 ? 14.990 -0.982 3.741 1.00 91.50 93 VAL A CA 1
ATOM 763 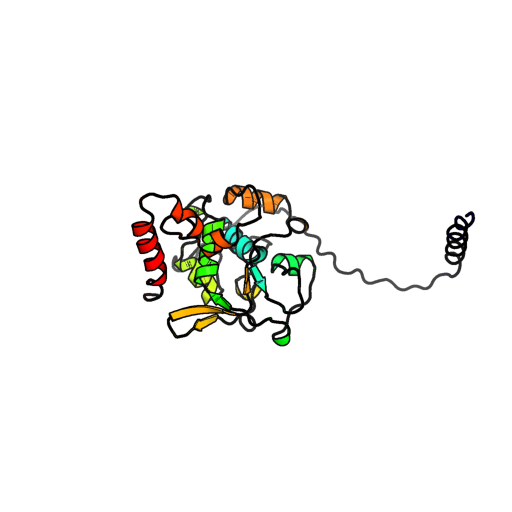C C . VAL A 1 93 ? 16.147 -1.892 3.330 1.00 91.50 93 VAL A C 1
ATOM 765 O O . VAL A 1 93 ? 17.230 -1.805 3.904 1.00 91.50 93 VAL A O 1
ATOM 768 N N . GLU A 1 94 ? 15.945 -2.743 2.326 1.00 93.12 94 GLU A N 1
ATOM 769 C CA . GLU A 1 94 ? 17.004 -3.595 1.775 1.00 93.12 94 GLU A CA 1
ATOM 770 C C . GLU A 1 94 ? 17.989 -2.835 0.865 1.00 93.12 94 GLU A C 1
ATOM 772 O O . GLU A 1 94 ? 18.995 -3.410 0.451 1.00 93.12 94 GLU A O 1
ATOM 777 N N . GLY A 1 95 ? 17.729 -1.561 0.549 1.00 93.12 95 GLY A N 1
ATOM 778 C CA . GLY A 1 95 ? 18.589 -0.754 -0.318 1.00 93.12 95 GLY A CA 1
ATOM 779 C C . GLY A 1 95 ? 18.646 -1.262 -1.761 1.00 93.12 95 GLY A C 1
ATOM 780 O O . GLY A 1 95 ? 19.690 -1.170 -2.407 1.00 93.12 95 GLY A O 1
ATOM 781 N N . LEU A 1 96 ? 17.549 -1.839 -2.264 1.00 93.38 96 LEU A N 1
ATOM 782 C CA . LEU A 1 96 ? 17.503 -2.379 -3.622 1.00 93.38 96 LEU A CA 1
ATOM 783 C C . LEU A 1 96 ? 17.522 -1.256 -4.665 1.00 93.38 96 LEU A C 1
ATOM 785 O O . LEU A 1 96 ? 16.945 -0.190 -4.435 1.00 93.38 96 LEU A O 1
ATOM 789 N N . PRO A 1 97 ? 18.138 -1.490 -5.838 1.00 92.44 97 PRO A N 1
ATOM 790 C CA . PRO A 1 97 ? 18.187 -0.482 -6.882 1.00 92.44 97 PRO A CA 1
ATOM 791 C C . PRO A 1 97 ? 16.778 -0.128 -7.398 1.00 92.44 97 PRO A C 1
ATOM 793 O O . PRO A 1 97 ? 15.850 -0.950 -7.322 1.00 92.44 97 PRO A O 1
ATOM 796 N N . PRO A 1 98 ? 16.600 1.084 -7.958 1.00 92.00 98 PRO A N 1
ATOM 797 C CA . PRO A 1 98 ? 15.420 1.414 -8.746 1.00 92.00 98 PRO A CA 1
ATOM 798 C C . PRO A 1 98 ? 15.237 0.413 -9.889 1.00 92.00 98 PRO A C 1
ATOM 800 O O . PRO A 1 98 ? 16.216 -0.067 -10.456 1.00 92.00 98 PRO A O 1
ATOM 803 N N . TYR A 1 99 ? 13.986 0.118 -10.224 1.00 94.31 99 TYR A N 1
ATOM 804 C CA . TYR A 1 99 ? 13.634 -0.794 -11.309 1.00 94.31 99 TYR A CA 1
ATOM 805 C C . TYR A 1 99 ? 13.299 -0.021 -12.588 1.00 94.31 99 TYR A C 1
ATOM 807 O O . TYR A 1 99 ? 12.832 1.120 -12.554 1.00 94.31 99 TYR A O 1
ATOM 815 N N . ALA A 1 100 ? 13.517 -0.666 -13.726 1.00 94.44 100 ALA A N 1
ATOM 816 C CA . ALA A 1 100 ? 13.251 -0.159 -15.059 1.00 94.44 100 ALA A CA 1
ATOM 817 C C . ALA A 1 100 ? 12.097 -0.914 -15.735 1.00 94.44 100 ALA A C 1
ATOM 819 O O . ALA A 1 100 ? 11.719 -2.024 -15.363 1.00 94.44 100 ALA A O 1
ATOM 820 N N . THR A 1 101 ? 11.559 -0.333 -16.809 1.00 95.38 101 THR A N 1
ATOM 821 C CA . THR A 1 101 ? 10.394 -0.867 -17.536 1.00 95.38 101 THR A CA 1
ATOM 822 C C . THR A 1 101 ? 10.566 -2.312 -18.019 1.00 95.38 101 THR A C 1
ATOM 824 O O . THR A 1 101 ? 9.600 -3.066 -18.041 1.00 95.38 101 THR A O 1
ATOM 827 N N . HIS A 1 102 ? 11.780 -2.729 -18.392 1.00 95.06 102 HIS A N 1
ATOM 828 C CA . HIS A 1 102 ? 12.036 -4.084 -18.894 1.00 95.06 102 HIS A CA 1
ATOM 829 C C . HIS A 1 102 ? 11.997 -5.164 -17.794 1.00 95.06 102 HIS A C 1
ATOM 831 O O . HIS A 1 102 ? 11.811 -6.342 -18.114 1.00 95.06 102 HIS A O 1
ATOM 837 N N . GLU A 1 103 ? 12.120 -4.767 -16.525 1.00 96.06 103 GLU A N 1
ATOM 838 C CA . GLU A 1 103 ? 12.075 -5.644 -15.347 1.00 96.06 103 GLU A CA 1
ATOM 839 C C . GLU A 1 103 ? 10.639 -5.881 -14.850 1.00 96.06 103 GLU A C 1
ATOM 841 O O . GLU A 1 103 ? 10.389 -6.832 -14.108 1.00 96.06 103 GLU A O 1
ATOM 846 N N . LEU A 1 104 ? 9.683 -5.052 -15.287 1.00 96.69 104 LEU A N 1
ATOM 847 C CA . LEU A 1 104 ? 8.274 -5.136 -14.903 1.00 96.69 104 LEU A CA 1
ATOM 848 C C . LEU A 1 104 ? 7.579 -6.330 -15.568 1.00 96.69 104 LEU A C 1
ATOM 850 O O . LEU A 1 104 ? 7.721 -6.562 -16.770 1.00 96.69 104 LEU A O 1
ATOM 854 N N . ALA A 1 105 ? 6.789 -7.073 -14.798 1.00 94.12 105 ALA A N 1
ATOM 855 C CA . ALA A 1 105 ? 6.117 -8.292 -15.241 1.00 94.12 105 ALA A CA 1
ATOM 856 C C . ALA A 1 105 ? 4.859 -8.052 -16.099 1.00 94.12 105 ALA A C 1
ATOM 858 O O . ALA A 1 105 ? 4.349 -9.003 -16.689 1.00 94.12 105 ALA A O 1
ATOM 859 N N . GLY A 1 106 ? 4.374 -6.811 -16.212 1.00 91.81 106 GLY A N 1
ATOM 860 C CA . GLY A 1 106 ? 3.224 -6.469 -17.055 1.00 91.81 106 GLY A CA 1
ATOM 861 C C . GLY A 1 106 ? 1.865 -6.798 -1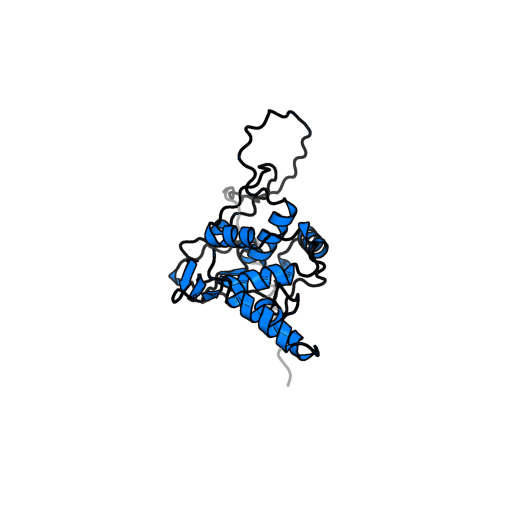6.434 1.00 91.81 106 GLY A C 1
ATOM 862 O O . GLY A 1 106 ? 0.880 -6.916 -17.163 1.00 91.81 106 GLY A O 1
ATOM 863 N N . SER A 1 107 ? 1.791 -6.982 -15.113 1.00 93.50 107 SER A N 1
ATOM 864 C CA . SER A 1 107 ? 0.518 -7.204 -14.425 1.00 93.50 107 SER A CA 1
ATOM 865 C C . SER A 1 107 ? -0.342 -5.947 -14.374 1.00 93.50 107 SER A C 1
ATOM 867 O O . SER A 1 107 ? 0.102 -4.826 -14.631 1.00 93.50 107 SER A O 1
ATOM 869 N N . ARG A 1 108 ? -1.617 -6.158 -14.061 1.00 93.12 108 ARG A N 1
ATOM 870 C CA . ARG A 1 108 ? -2.645 -5.129 -13.972 1.00 93.12 108 ARG A CA 1
ATOM 871 C C . ARG A 1 108 ? -3.475 -5.400 -12.732 1.00 93.12 108 ARG A C 1
ATOM 873 O O . ARG A 1 108 ? -3.880 -6.541 -12.520 1.00 93.12 108 ARG A O 1
ATOM 880 N N . ILE A 1 109 ? -3.727 -4.361 -11.950 1.00 93.44 109 ILE A N 1
ATOM 881 C CA . ILE A 1 109 ? -4.634 -4.400 -10.803 1.00 93.44 109 ILE A CA 1
ATOM 882 C C . ILE A 1 109 ? -5.696 -3.323 -10.990 1.00 93.44 109 ILE A C 1
ATOM 884 O O . ILE A 1 109 ? -5.394 -2.220 -11.461 1.00 93.44 109 ILE A O 1
ATOM 888 N N . ARG A 1 110 ? -6.951 -3.630 -10.664 1.00 92.19 110 ARG A N 1
ATOM 889 C CA . ARG A 1 110 ? -8.017 -2.624 -10.721 1.00 92.19 110 ARG A CA 1
ATOM 890 C C . ARG A 1 110 ? -7.863 -1.656 -9.555 1.00 92.19 110 ARG A C 1
ATOM 892 O O . ARG A 1 110 ? -7.563 -2.070 -8.436 1.00 92.19 110 ARG A O 1
ATOM 899 N N . THR A 1 111 ? -8.153 -0.379 -9.781 1.00 90.81 111 THR A N 1
ATOM 900 C CA . THR A 1 111 ? -8.221 0.615 -8.697 1.00 90.81 111 THR A CA 1
ATOM 901 C C . THR A 1 111 ? -9.206 0.178 -7.608 1.00 90.81 111 THR A C 1
ATOM 903 O O . THR A 1 111 ? -8.932 0.352 -6.423 1.00 90.81 111 THR A O 1
ATOM 906 N N . LEU A 1 112 ? -10.298 -0.490 -7.998 1.00 89.69 112 LEU A N 1
ATOM 907 C CA . LEU A 1 112 ? -11.242 -1.107 -7.071 1.00 89.69 112 LEU A CA 1
ATOM 908 C C . LEU A 1 112 ? -10.577 -2.139 -6.149 1.00 89.69 112 LEU A C 1
ATOM 910 O O . LEU A 1 112 ? -10.837 -2.140 -4.956 1.00 89.69 112 LEU A O 1
ATOM 914 N N . GLU A 1 113 ? -9.695 -3.002 -6.653 1.00 94.06 113 GLU A N 1
ATOM 915 C CA . GLU A 1 113 ? -9.017 -4.014 -5.826 1.00 94.06 113 GLU A CA 1
ATOM 916 C C . GLU A 1 113 ? -8.078 -3.366 -4.805 1.00 94.06 113 GLU A C 1
ATOM 918 O O . GLU A 1 113 ? -8.038 -3.777 -3.645 1.00 94.06 113 GLU A O 1
ATOM 923 N N . VAL A 1 114 ? -7.386 -2.297 -5.207 1.00 94.94 114 VAL A N 1
ATOM 924 C CA . VAL A 1 114 ? -6.568 -1.481 -4.300 1.00 94.94 114 VAL A CA 1
ATOM 925 C C . VAL A 1 114 ? -7.435 -0.830 -3.216 1.00 94.94 114 VAL A C 1
ATOM 927 O O . VAL A 1 114 ? -7.091 -0.876 -2.033 1.00 94.94 114 VAL A O 1
ATOM 930 N N . GLU A 1 115 ? -8.585 -0.270 -3.602 1.00 93.38 115 GLU A N 1
ATOM 931 C CA . GLU A 1 115 ? -9.572 0.307 -2.684 1.00 93.38 115 GLU A CA 1
ATOM 932 C C . GLU A 1 115 ? -10.089 -0.734 -1.676 1.00 93.38 115 GLU A C 1
ATOM 934 O O . GLU A 1 115 ? -10.146 -0.463 -0.472 1.00 93.38 115 GLU A O 1
ATOM 939 N N . ARG A 1 116 ? -10.434 -1.937 -2.148 1.00 94.06 116 ARG A N 1
ATOM 940 C CA . ARG A 1 116 ? -10.934 -3.028 -1.300 1.00 94.06 116 ARG A CA 1
ATOM 941 C C . ARG A 1 116 ? -9.909 -3.428 -0.246 1.00 94.06 116 ARG A C 1
ATOM 943 O O . ARG A 1 116 ? -10.253 -3.474 0.934 1.00 94.06 116 ARG A O 1
ATOM 950 N N . VAL A 1 117 ? -8.645 -3.605 -0.635 1.00 96.31 117 VAL A N 1
ATOM 951 C CA . VAL A 1 117 ? -7.552 -3.902 0.306 1.00 96.31 117 VAL A CA 1
ATOM 952 C C . VAL A 1 117 ? -7.394 -2.781 1.337 1.00 96.31 117 VAL A C 1
ATOM 954 O O . VAL A 1 117 ? -7.306 -3.069 2.532 1.00 96.31 117 VAL A O 1
ATOM 957 N N . TYR A 1 118 ? -7.405 -1.513 0.911 1.00 96.00 118 TYR A N 1
ATOM 958 C CA . TYR A 1 118 ? -7.297 -0.368 1.822 1.00 96.00 118 TYR A CA 1
ATOM 959 C C . TYR A 1 118 ? -8.383 -0.400 2.907 1.00 96.00 118 TYR A C 1
ATOM 961 O O . TYR A 1 118 ? -8.079 -0.344 4.103 1.00 96.00 118 TYR A O 1
ATOM 969 N N . TYR A 1 119 ? -9.647 -0.562 2.513 1.00 94.81 119 TYR A N 1
ATOM 970 C CA . TYR A 1 119 ? -10.747 -0.593 3.475 1.00 94.81 119 TYR A CA 1
ATOM 971 C C . TYR A 1 119 ? -10.823 -1.896 4.276 1.00 94.81 119 TYR A C 1
ATOM 973 O O . TYR A 1 119 ? -11.247 -1.862 5.431 1.00 94.81 119 TYR A O 1
ATOM 981 N N . TYR A 1 120 ? -10.374 -3.023 3.723 1.00 95.44 120 TYR A N 1
ATOM 982 C CA . TYR A 1 120 ? -10.292 -4.290 4.450 1.00 95.44 120 TYR A CA 1
ATOM 983 C C . TYR A 1 120 ? -9.299 -4.212 5.614 1.00 95.44 120 TYR A C 1
ATOM 985 O O . TYR A 1 120 ? -9.573 -4.667 6.731 1.00 95.44 120 TYR A O 1
ATOM 993 N N . VAL A 1 121 ? -8.146 -3.585 5.377 1.00 95.69 121 VAL A N 1
ATOM 994 C CA . VAL A 1 121 ? -7.132 -3.354 6.410 1.00 95.69 121 VAL A CA 1
ATOM 995 C C . VAL A 1 121 ? -7.669 -2.454 7.524 1.00 95.69 121 VAL A C 1
ATOM 997 O O . VAL A 1 121 ? -7.391 -2.690 8.698 1.00 95.69 121 VAL A O 1
ATOM 1000 N N . LEU A 1 122 ? -8.483 -1.460 7.168 1.00 95.00 122 LEU A N 1
ATOM 1001 C CA . LEU A 1 122 ? -9.051 -0.481 8.096 1.00 95.00 122 LEU A CA 1
ATOM 1002 C C . LEU A 1 122 ? -10.436 -0.856 8.639 1.00 95.00 122 LEU A C 1
ATOM 1004 O O . LEU A 1 122 ? -11.075 -0.036 9.293 1.00 95.00 122 LEU A O 1
ATOM 1008 N N . ARG A 1 123 ? -10.915 -2.084 8.414 1.00 92.62 123 ARG A N 1
ATOM 1009 C CA . ARG A 1 123 ? -12.297 -2.480 8.745 1.00 92.62 123 ARG A CA 1
ATOM 1010 C C . ARG A 1 123 ? -12.659 -2.374 10.233 1.00 92.62 123 ARG A C 1
ATOM 1012 O O . ARG A 1 123 ? -13.829 -2.208 10.553 1.00 92.62 123 ARG A O 1
ATOM 1019 N N . MET A 1 124 ? -11.668 -2.442 11.128 1.00 91.31 124 MET A N 1
ATOM 1020 C CA . MET A 1 124 ? -11.848 -2.254 12.578 1.00 91.31 124 MET A CA 1
ATOM 1021 C C . MET A 1 124 ? -11.315 -0.900 13.083 1.00 91.31 124 MET A C 1
ATOM 1023 O O . MET A 1 124 ? -11.354 -0.635 14.285 1.00 91.31 124 MET A O 1
ATOM 1027 N N . ALA A 1 125 ? -10.812 -0.040 12.191 1.00 91.69 125 ALA A N 1
ATOM 1028 C CA . ALA A 1 125 ? -10.314 1.282 12.551 1.00 91.69 125 ALA A CA 1
ATOM 1029 C C . ALA A 1 125 ? -11.463 2.243 12.890 1.00 91.69 125 ALA A C 1
ATOM 1031 O O . ALA A 1 125 ? -12.616 2.061 12.483 1.00 91.69 125 ALA A O 1
ATOM 1032 N N . LYS A 1 126 ? -11.156 3.314 13.627 1.00 91.31 126 LYS A N 1
ATOM 1033 C CA . LYS A 1 126 ? -12.151 4.355 13.911 1.00 91.31 126 LYS A CA 1
ATOM 1034 C C . LYS A 1 126 ? -12.453 5.125 12.631 1.00 91.31 126 LYS A C 1
ATOM 1036 O O . LYS A 1 126 ? -11.551 5.470 11.882 1.00 91.31 126 LYS A O 1
ATOM 1041 N N . LYS A 1 127 ? -13.725 5.471 12.414 1.00 87.31 127 LYS A N 1
ATOM 1042 C CA . LYS A 1 127 ? -14.183 6.122 11.172 1.00 87.31 127 LYS A CA 1
ATOM 1043 C C . LYS A 1 127 ? -13.402 7.386 10.799 1.00 87.31 127 LYS A C 1
ATOM 1045 O O . LYS A 1 127 ? -13.194 7.625 9.621 1.00 87.31 127 LYS A O 1
ATOM 1050 N N . PHE A 1 128 ? -12.975 8.177 11.783 1.00 87.62 128 PHE A N 1
ATOM 1051 C CA . PHE A 1 128 ? -12.231 9.414 11.535 1.00 87.62 128 PHE A CA 1
ATOM 1052 C C . PHE A 1 128 ? -10.771 9.181 11.109 1.00 87.62 128 PHE A C 1
ATOM 1054 O O . PHE A 1 128 ? -10.172 10.071 10.516 1.00 87.62 128 PHE A O 1
ATOM 1061 N N . ASP A 1 129 ? -10.210 7.994 11.356 1.00 88.75 129 ASP A N 1
ATOM 1062 C CA . ASP A 1 129 ? -8.860 7.616 10.915 1.00 88.75 129 ASP A CA 1
ATOM 1063 C C . ASP A 1 129 ? -8.850 7.097 9.464 1.00 88.75 129 ASP A C 1
ATOM 1065 O O . ASP A 1 129 ? -7.791 6.900 8.868 1.00 88.75 129 ASP A O 1
ATOM 1069 N N . ILE A 1 130 ? -10.031 6.871 8.882 1.00 90.12 130 ILE A N 1
ATOM 1070 C CA . ILE A 1 130 ? -10.201 6.309 7.545 1.00 90.12 130 ILE A CA 1
ATOM 1071 C C . ILE A 1 130 ? -10.355 7.441 6.530 1.00 90.12 130 ILE A C 1
ATOM 1073 O O . ILE A 1 130 ? -11.166 8.348 6.705 1.00 90.12 130 ILE A O 1
ATOM 1077 N N . VAL A 1 131 ? -9.605 7.352 5.434 1.00 89.31 131 VAL A N 1
ATOM 1078 C CA . VAL A 1 131 ? -9.708 8.290 4.317 1.00 89.31 131 VAL A CA 1
ATOM 1079 C C . VAL A 1 131 ? -10.983 8.017 3.506 1.00 89.31 131 VAL A C 1
ATOM 1081 O O . VAL A 1 131 ? -11.301 6.872 3.158 1.00 89.31 131 VAL A O 1
ATOM 1084 N N . GLU A 1 132 ? -11.721 9.083 3.192 1.00 87.69 132 GLU A N 1
ATOM 1085 C CA . GLU A 1 132 ? -12.912 9.030 2.335 1.00 87.69 132 GLU A CA 1
ATOM 1086 C C . GLU A 1 132 ? -12.576 8.562 0.911 1.00 87.69 132 GLU A C 1
ATOM 1088 O O . GLU A 1 132 ? -11.442 8.701 0.448 1.00 87.69 132 GLU A O 1
ATOM 1093 N N . ARG A 1 133 ? -13.562 8.006 0.194 1.00 86.88 133 ARG A N 1
ATOM 1094 C CA . ARG A 1 133 ? -13.320 7.331 -1.098 1.00 86.88 133 ARG A CA 1
ATOM 1095 C C . ARG A 1 133 ? -12.760 8.292 -2.129 1.00 86.88 133 ARG A C 1
ATOM 1097 O O . ARG A 1 133 ? -11.777 8.001 -2.797 1.00 86.88 133 ARG A O 1
ATOM 1104 N N . GLU A 1 134 ? -13.371 9.460 -2.197 1.00 84.50 134 GLU A N 1
ATOM 1105 C CA . GLU A 1 134 ? -13.036 10.558 -3.088 1.00 84.50 134 GLU A CA 1
ATOM 1106 C C . GLU A 1 134 ? -11.594 11.011 -2.839 1.00 84.50 134 GLU A C 1
ATOM 1108 O O . GLU A 1 134 ? -10.861 11.342 -3.770 1.00 84.50 134 GLU A O 1
ATOM 1113 N N . THR A 1 135 ? -11.162 10.976 -1.575 1.00 85.44 135 THR A N 1
ATOM 1114 C CA . THR A 1 135 ? -9.794 11.316 -1.187 1.00 85.44 135 THR A CA 1
ATOM 1115 C C . THR A 1 135 ? -8.796 10.241 -1.575 1.00 85.44 135 THR A C 1
ATOM 1117 O O . THR A 1 135 ? -7.743 10.557 -2.130 1.00 85.44 135 THR A O 1
ATOM 1120 N N . LEU A 1 136 ? -9.141 8.975 -1.352 1.00 89.25 136 LEU A N 1
ATOM 1121 C CA . LEU A 1 136 ? -8.327 7.847 -1.787 1.00 89.25 136 LEU A CA 1
ATOM 1122 C C . LEU A 1 136 ? -8.171 7.824 -3.315 1.00 89.25 136 LEU A C 1
ATOM 1124 O O . LEU A 1 136 ? -7.070 7.629 -3.820 1.00 89.25 136 LEU A O 1
ATOM 1128 N N . HIS A 1 137 ? -9.247 8.075 -4.061 1.00 86.81 137 HIS A N 1
ATOM 1129 C CA . HIS A 1 137 ? -9.214 8.140 -5.525 1.00 86.81 137 HIS A CA 1
ATOM 1130 C C . HIS A 1 137 ? -8.373 9.309 -6.019 1.00 86.81 137 HIS A C 1
ATOM 1132 O O . HIS A 1 137 ? -7.581 9.142 -6.940 1.00 86.81 137 HIS A O 1
ATOM 1138 N N . LYS A 1 138 ? -8.463 10.476 -5.375 1.00 84.75 138 LYS A N 1
ATOM 1139 C CA . LYS A 1 138 ? -7.571 11.601 -5.683 1.00 84.75 138 LYS A CA 1
ATOM 1140 C C . LYS A 1 138 ? -6.104 11.257 -5.426 1.00 84.75 138 LYS A C 1
ATOM 1142 O O . LYS A 1 138 ? -5.263 11.588 -6.258 1.00 84.75 138 LYS A O 1
ATOM 1147 N N . PHE A 1 139 ? -5.798 10.566 -4.326 1.00 87.06 139 PHE A N 1
ATOM 1148 C CA . PHE A 1 139 ? -4.445 10.077 -4.053 1.00 87.06 139 PHE A CA 1
ATOM 1149 C C . PHE A 1 139 ? -3.952 9.127 -5.144 1.00 87.06 139 PHE A C 1
ATOM 1151 O O . PHE A 1 139 ? -2.838 9.294 -5.627 1.00 87.06 139 PHE A O 1
ATOM 1158 N N . LEU A 1 140 ? -4.777 8.168 -5.562 1.00 87.12 140 LEU A N 1
ATOM 1159 C CA . LEU A 1 140 ? -4.414 7.225 -6.615 1.00 87.12 140 LEU A CA 1
ATOM 1160 C C . LEU A 1 140 ? -4.214 7.931 -7.962 1.00 87.12 140 LEU A C 1
ATOM 1162 O O . LEU A 1 140 ? -3.184 7.727 -8.593 1.00 87.12 140 LEU A O 1
ATOM 1166 N N . ASN A 1 141 ? -5.145 8.798 -8.361 1.00 81.19 141 ASN A N 1
ATOM 1167 C CA . ASN A 1 141 ? -5.204 9.367 -9.710 1.00 81.19 141 ASN A CA 1
ATOM 1168 C C . ASN A 1 141 ? -4.233 10.527 -9.920 1.00 81.19 141 ASN A C 1
ATOM 1170 O O . ASN A 1 141 ? -3.621 10.649 -10.980 1.00 81.19 141 ASN A O 1
ATOM 1174 N N . TYR A 1 142 ? -4.125 11.409 -8.928 1.00 74.88 142 TYR A N 1
ATOM 1175 C CA . TYR A 1 142 ? -3.310 12.618 -9.031 1.00 74.88 142 TYR A CA 1
ATOM 1176 C C . TYR A 1 142 ? -1.974 12.467 -8.317 1.00 74.88 142 TYR A C 1
ATOM 1178 O O . TYR A 1 142 ? -1.036 13.187 -8.630 1.00 74.88 142 TYR A O 1
ATOM 1186 N N . GLY A 1 143 ? -1.871 11.557 -7.352 1.00 69.44 143 GLY A N 1
ATOM 1187 C CA . GLY A 1 143 ? -0.654 11.302 -6.594 1.00 69.44 143 GLY A CA 1
ATOM 1188 C C . GLY A 1 143 ? -0.347 12.300 -5.481 1.00 69.44 143 GLY A C 1
ATOM 1189 O O . GLY A 1 143 ? 0.299 11.926 -4.506 1.00 69.44 143 GLY A O 1
ATOM 1190 N N . TYR A 1 144 ? -0.849 13.532 -5.566 1.00 65.62 144 TYR A N 1
ATOM 1191 C CA . TYR A 1 144 ? -0.545 14.603 -4.618 1.00 65.62 144 TYR A CA 1
ATOM 1192 C C . TYR A 1 144 ? -1.553 14.658 -3.462 1.00 65.62 144 TYR A C 1
ATOM 1194 O O . TYR A 1 144 ? -2.754 14.819 -3.671 1.00 65.62 144 TYR A O 1
ATOM 1202 N N . LEU A 1 145 ? -1.046 14.597 -2.226 1.00 64.50 145 LEU A N 1
ATOM 1203 C CA . LEU A 1 145 ? -1.792 14.953 -1.016 1.00 64.50 145 LEU A CA 1
ATOM 1204 C C . LEU A 1 145 ? -1.099 16.144 -0.361 1.00 64.50 145 LEU A C 1
ATOM 1206 O O . LEU A 1 145 ? 0.042 16.022 0.098 1.00 64.50 145 LEU A O 1
ATOM 1210 N N . HIS A 1 146 ? -1.772 17.294 -0.330 1.00 56.06 146 HIS A N 1
ATOM 1211 C CA . HIS A 1 146 ? -1.297 18.451 0.421 1.00 56.06 146 HIS A CA 1
ATOM 1212 C C . HIS A 1 146 ? -1.438 18.153 1.921 1.00 56.06 146 HIS A C 1
ATOM 1214 O O . HIS A 1 146 ? -2.516 17.806 2.393 1.00 56.06 146 HIS A O 1
ATOM 1220 N N . SER A 1 147 ? -0.328 18.228 2.659 1.00 52.84 147 SER A N 1
ATOM 1221 C CA . SER A 1 147 ? -0.327 18.133 4.122 1.00 52.84 147 SER A CA 1
ATOM 1222 C C . SER A 1 147 ? -0.361 19.546 4.710 1.00 52.84 147 SER A C 1
ATOM 1224 O O . SER A 1 147 ? 0.427 20.380 4.257 1.00 52.84 147 SER A O 1
ATOM 1226 N N . PRO A 1 148 ? -1.205 19.832 5.714 1.00 43.84 148 PRO A N 1
ATOM 1227 C CA . PRO A 1 148 ? -1.225 21.137 6.377 1.00 43.84 148 PRO A CA 1
ATOM 1228 C C . PRO A 1 148 ? -0.028 21.390 7.299 1.00 43.84 148 PRO A C 1
ATOM 1230 O O . PRO A 1 148 ? 0.257 22.536 7.633 1.00 43.84 148 PRO A O 1
ATOM 1233 N N . SER A 1 149 ? 0.703 20.348 7.698 1.00 45.47 149 SER A N 1
ATOM 1234 C CA . SER A 1 149 ? 1.892 20.478 8.540 1.00 45.47 149 SER A CA 1
ATOM 1235 C C . SER A 1 149 ? 3.130 20.042 7.767 1.00 45.47 149 SER A C 1
ATOM 1237 O O . SER A 1 149 ? 3.347 18.848 7.544 1.00 45.47 149 SER A O 1
ATOM 1239 N N . GLN A 1 150 ? 3.962 21.012 7.400 1.00 46.16 150 GLN A N 1
ATOM 1240 C CA . GLN A 1 150 ? 5.308 20.813 6.857 1.00 46.16 150 GLN A CA 1
ATOM 1241 C C . GLN A 1 150 ? 6.332 20.463 7.960 1.00 46.16 150 GLN A C 1
ATOM 1243 O O . GLN A 1 150 ? 7.531 20.633 7.777 1.00 46.16 150 GLN A O 1
ATOM 1248 N N . ASP A 1 151 ? 5.855 19.957 9.102 1.00 40.12 151 ASP A N 1
ATOM 1249 C CA . ASP A 1 151 ? 6.614 19.809 10.343 1.00 40.12 151 ASP A CA 1
ATOM 1250 C C . ASP A 1 151 ? 6.601 18.352 10.833 1.00 40.12 151 ASP A C 1
ATOM 1252 O O . ASP A 1 151 ? 6.145 18.048 11.934 1.00 40.12 151 ASP A O 1
ATOM 1256 N N . SER A 1 152 ? 7.086 17.401 10.031 1.00 41.03 152 SER A N 1
ATOM 1257 C CA . SER A 1 152 ? 7.566 16.131 10.593 1.00 41.03 152 SER A CA 1
ATOM 1258 C C . SER A 1 152 ? 8.547 15.437 9.656 1.00 41.03 152 SER A C 1
ATOM 1260 O O . SER A 1 152 ? 8.231 15.147 8.508 1.00 41.03 152 SER A O 1
ATOM 1262 N N . ASN A 1 153 ? 9.725 15.144 10.202 1.00 36.75 153 ASN A N 1
ATOM 1263 C CA . ASN A 1 153 ? 10.952 14.633 9.584 1.00 36.75 153 ASN A CA 1
ATOM 1264 C C . ASN A 1 153 ? 10.868 13.193 9.018 1.00 36.75 153 ASN A C 1
ATOM 1266 O O . ASN A 1 153 ? 11.853 12.465 9.004 1.00 36.75 153 ASN A O 1
ATOM 1270 N N . ALA A 1 154 ? 9.696 12.748 8.580 1.00 42.91 154 ALA A N 1
ATOM 1271 C CA . ALA A 1 154 ? 9.514 11.486 7.877 1.00 42.91 154 ALA A CA 1
ATOM 1272 C C . ALA A 1 154 ? 8.533 11.745 6.740 1.00 42.91 154 ALA A C 1
ATOM 1274 O O . ALA A 1 154 ? 7.336 11.482 6.864 1.00 42.91 154 ALA A O 1
ATOM 1275 N N . ASP A 1 155 ? 9.044 12.323 5.654 1.00 51.47 155 ASP A N 1
ATOM 1276 C CA . ASP A 1 155 ? 8.289 12.503 4.422 1.00 51.47 155 ASP A CA 1
ATOM 1277 C C . ASP A 1 155 ? 8.104 11.116 3.792 1.00 51.47 155 ASP A C 1
ATOM 1279 O O . ASP A 1 155 ? 8.821 10.692 2.888 1.00 51.47 155 ASP A O 1
ATOM 1283 N N . LEU A 1 156 ? 7.189 10.326 4.362 1.00 52.62 156 LEU A N 1
ATOM 1284 C CA . LEU A 1 156 ? 6.610 9.221 3.623 1.00 52.62 156 LEU A CA 1
ATOM 1285 C C . LEU A 1 156 ? 5.926 9.898 2.434 1.00 52.62 156 LEU A C 1
ATOM 1287 O O . LEU A 1 156 ? 5.026 10.734 2.601 1.00 52.62 156 LEU A O 1
ATOM 1291 N N . GLY A 1 157 ? 6.490 9.622 1.266 1.00 66.38 157 GLY A N 1
ATOM 1292 C CA . GLY A 1 157 ? 6.213 10.342 0.042 1.00 66.38 157 GLY A CA 1
ATOM 1293 C C . GLY A 1 157 ? 4.777 10.188 -0.446 1.00 66.38 157 GLY A C 1
ATOM 1294 O O . GLY A 1 157 ? 3.938 9.493 0.124 1.00 66.38 157 GLY A O 1
ATOM 1295 N N . GLN A 1 158 ? 4.490 10.892 -1.520 1.00 80.81 158 GLN A N 1
ATOM 1296 C CA . GLN A 1 158 ? 3.264 10.828 -2.292 1.00 80.81 158 GLN A CA 1
ATOM 1297 C C . GLN A 1 158 ? 3.167 9.516 -3.084 1.00 80.81 158 GLN A C 1
ATOM 1299 O O . GLN A 1 158 ? 4.110 8.727 -3.129 1.00 80.81 158 GLN A O 1
ATOM 1304 N N . PHE A 1 159 ? 2.031 9.262 -3.744 1.00 85.75 159 PHE A N 1
ATOM 1305 C CA . PHE A 1 159 ? 1.891 8.055 -4.571 1.00 85.75 159 PHE A CA 1
ATOM 1306 C C . PHE A 1 159 ? 3.042 7.891 -5.586 1.00 85.75 159 PHE A C 1
ATOM 1308 O O . PHE A 1 159 ? 3.571 6.783 -5.668 1.00 85.75 159 PHE A O 1
ATOM 1315 N N . PRO A 1 160 ? 3.504 8.944 -6.300 1.00 86.19 160 PRO A N 1
ATOM 1316 C CA . PRO A 1 160 ? 4.599 8.820 -7.263 1.00 86.19 160 PRO A CA 1
ATOM 1317 C C . PRO A 1 160 ? 5.947 8.459 -6.631 1.00 86.19 160 PRO A C 1
ATOM 1319 O O . PRO A 1 160 ? 6.795 7.892 -7.318 1.00 86.19 160 PRO A O 1
ATOM 1322 N N . ASP A 1 161 ? 6.133 8.757 -5.342 1.00 86.44 161 ASP A N 1
ATOM 1323 C CA . ASP A 1 161 ? 7.344 8.398 -4.599 1.00 86.44 161 ASP A CA 1
ATOM 1324 C C . ASP A 1 161 ? 7.365 6.902 -4.256 1.00 86.44 161 ASP A C 1
ATOM 1326 O O . ASP A 1 161 ? 8.431 6.300 -4.138 1.00 86.44 161 ASP A O 1
ATOM 1330 N N . LEU A 1 162 ? 6.185 6.284 -4.126 1.00 90.44 162 LEU A N 1
ATOM 1331 C CA . LEU A 1 162 ? 6.043 4.838 -3.945 1.00 90.44 162 LEU A CA 1
ATOM 1332 C C . LEU A 1 162 ? 6.043 4.096 -5.291 1.00 90.44 162 LEU A C 1
ATOM 1334 O O . LEU A 1 162 ? 6.670 3.043 -5.431 1.00 90.44 162 LEU A O 1
ATOM 1338 N N . PHE A 1 163 ? 5.339 4.658 -6.274 1.00 92.19 163 PHE A N 1
ATOM 1339 C CA . PHE A 1 163 ? 5.072 4.071 -7.582 1.00 92.19 163 PHE A CA 1
ATOM 1340 C C . PHE A 1 163 ? 5.239 5.131 -8.680 1.00 92.19 163 PHE A C 1
ATOM 1342 O O . PHE A 1 163 ? 4.287 5.846 -9.009 1.00 92.19 163 PHE A O 1
ATOM 1349 N N . PRO A 1 164 ? 6.426 5.233 -9.301 1.00 91.31 164 PRO A N 1
ATOM 1350 C CA . PRO A 1 164 ? 6.669 6.209 -10.354 1.00 91.31 164 PRO A CA 1
ATOM 1351 C C . PRO A 1 164 ? 5.691 6.039 -11.525 1.00 91.31 164 PRO A C 1
ATOM 1353 O O . PRO A 1 164 ? 5.636 4.985 -12.160 1.00 91.31 164 PRO A O 1
ATOM 1356 N N . LEU A 1 165 ? 4.949 7.099 -11.860 1.00 89.69 165 LEU A N 1
ATOM 1357 C CA . LEU A 1 165 ? 3.838 7.051 -12.829 1.00 89.69 165 LEU A CA 1
ATOM 1358 C C . LEU A 1 165 ? 4.250 6.593 -14.241 1.00 89.69 165 LEU A C 1
ATOM 1360 O O . LEU A 1 165 ? 3.439 6.053 -14.989 1.00 89.69 165 LEU A O 1
ATOM 1364 N N . HIS A 1 166 ? 5.518 6.781 -14.618 1.00 90.19 166 HIS A N 1
ATOM 1365 C CA . HIS A 1 166 ? 6.042 6.320 -15.906 1.00 90.19 166 HIS A CA 1
ATOM 1366 C C . HIS A 1 166 ? 6.217 4.789 -15.978 1.00 90.19 166 HIS A C 1
ATOM 1368 O O . HIS A 1 166 ? 6.221 4.236 -17.080 1.00 90.19 166 HIS A O 1
ATOM 1374 N N . LEU A 1 167 ? 6.324 4.118 -14.823 1.00 93.62 167 LEU A N 1
ATOM 1375 C CA . LEU A 1 167 ? 6.409 2.658 -14.662 1.00 93.62 167 LEU A CA 1
ATOM 1376 C C . LEU A 1 167 ? 5.053 2.045 -14.273 1.00 93.62 167 LEU A C 1
ATOM 1378 O O . LEU A 1 167 ? 4.740 0.927 -14.683 1.00 93.62 167 LEU A O 1
ATOM 1382 N N . HIS A 1 168 ? 4.237 2.800 -13.535 1.00 93.31 168 HIS A N 1
ATOM 1383 C CA . HIS A 1 168 ? 2.920 2.400 -13.035 1.00 93.31 168 HIS A CA 1
ATOM 1384 C C . HIS A 1 168 ? 1.828 3.247 -13.668 1.00 93.31 168 HIS A C 1
ATOM 1386 O O . HIS A 1 168 ? 1.202 4.094 -13.027 1.00 93.31 168 HIS A O 1
ATOM 1392 N N . ARG A 1 169 ? 1.633 3.044 -14.971 1.00 90.88 169 ARG A N 1
ATOM 1393 C CA . ARG A 1 169 ? 0.641 3.800 -15.729 1.00 90.88 169 ARG A CA 1
ATOM 1394 C C . ARG A 1 169 ? -0.754 3.483 -15.219 1.00 90.88 169 ARG A C 1
ATOM 1396 O O . ARG A 1 169 ? -1.079 2.329 -14.941 1.00 90.88 169 ARG A O 1
ATOM 1403 N N . GLN A 1 170 ? -1.569 4.524 -15.153 1.00 89.88 170 GLN A N 1
ATOM 1404 C CA . GLN A 1 170 ? -2.978 4.422 -14.825 1.00 89.88 170 GLN A CA 1
ATOM 1405 C C . GLN A 1 170 ? -3.807 4.820 -16.036 1.00 89.88 170 GLN A C 1
ATOM 1407 O O . GLN A 1 170 ? -3.519 5.829 -16.682 1.00 89.88 170 GLN A O 1
ATOM 1412 N N . TYR A 1 171 ? -4.819 4.025 -16.359 1.00 87.31 171 TYR A N 1
ATOM 1413 C CA . TYR A 1 171 ? -5.736 4.314 -17.459 1.00 87.31 171 TYR A CA 1
ATOM 1414 C C . TYR A 1 171 ? -7.063 3.584 -17.272 1.00 87.31 171 TYR A C 1
ATOM 1416 O O . TYR A 1 171 ? -7.180 2.656 -16.470 1.00 87.31 171 TYR A O 1
ATOM 1424 N N . ARG A 1 172 ? -8.072 4.009 -18.034 1.00 85.69 172 ARG A N 1
ATOM 1425 C CA . ARG A 1 172 ? -9.342 3.290 -18.154 1.00 85.69 172 ARG A CA 1
ATOM 1426 C C . ARG A 1 172 ? -9.193 2.165 -19.173 1.00 85.69 172 ARG A C 1
ATOM 1428 O O . ARG 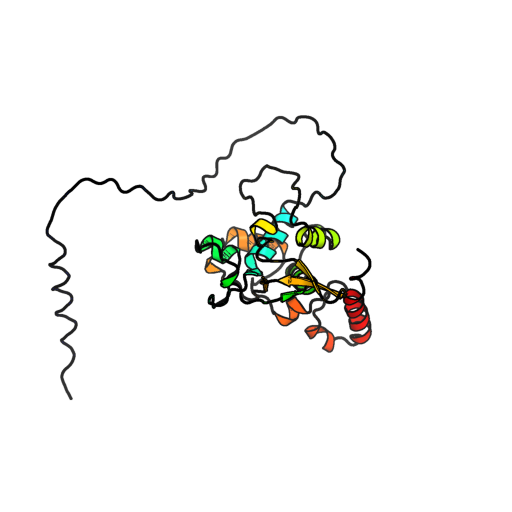A 1 172 ? -8.837 2.420 -20.323 1.00 85.69 172 ARG A O 1
ATOM 1435 N N . PHE A 1 173 ? -9.445 0.934 -18.749 1.00 77.75 173 PHE A N 1
ATOM 1436 C CA . PHE A 1 173 ? -9.460 -0.236 -19.619 1.00 77.75 173 PHE A CA 1
ATOM 1437 C C . PHE A 1 173 ? -10.874 -0.439 -20.169 1.00 77.75 173 PHE A C 1
ATOM 1439 O O . PHE A 1 173 ? -11.833 -0.455 -19.401 1.00 77.75 173 PHE A O 1
ATOM 1446 N N . GLU A 1 174 ? -10.991 -0.545 -21.497 1.00 79.38 174 GLU A N 1
ATOM 1447 C CA . GLU A 1 174 ? -12.268 -0.722 -22.218 1.00 79.38 174 GLU A CA 1
ATOM 1448 C C . GLU A 1 174 ? -13.356 0.292 -21.825 1.00 79.38 174 GLU A C 1
ATOM 1450 O O . GLU A 1 174 ? -14.542 -0.010 -21.868 1.00 79.38 174 GLU A O 1
ATOM 1455 N N . GLU A 1 175 ? -12.942 1.495 -21.409 1.00 72.62 175 GLU A N 1
ATOM 1456 C CA . GLU A 1 175 ? -13.797 2.556 -20.852 1.00 72.62 175 GLU A CA 1
ATOM 1457 C C . GLU A 1 175 ? -14.573 2.171 -19.581 1.00 72.62 175 GLU A C 1
ATOM 1459 O O . GLU A 1 175 ? -15.217 3.041 -19.011 1.00 72.62 175 GLU A O 1
ATOM 1464 N N . GLN A 1 176 ? -14.461 0.930 -19.098 1.00 72.81 176 GLN A N 1
ATOM 1465 C CA . GLN A 1 176 ? -15.260 0.378 -18.004 1.00 72.81 176 GLN A CA 1
ATOM 1466 C C . GLN A 1 176 ? -14.654 0.633 -16.632 1.00 72.81 176 GLN A C 1
ATOM 1468 O O . GLN A 1 176 ? -15.334 1.171 -15.770 1.00 72.81 176 GLN A O 1
ATOM 1473 N N . TYR A 1 177 ? -13.384 0.276 -16.437 1.00 79.06 177 TYR A N 1
ATOM 1474 C CA . TYR A 1 177 ? -12.757 0.309 -15.115 1.00 79.06 177 TYR A CA 1
ATOM 1475 C C . TYR A 1 177 ? -11.347 0.890 -15.160 1.00 79.06 177 TYR A C 1
ATOM 1477 O O . TYR A 1 177 ? -10.627 0.793 -16.160 1.00 79.06 177 TYR A O 1
ATOM 1485 N N . GLN A 1 178 ? -10.932 1.505 -14.053 1.00 88.94 178 GLN A N 1
ATOM 1486 C CA . GLN A 1 178 ? -9.591 2.062 -13.917 1.00 88.94 178 GLN A CA 1
ATOM 1487 C C . GLN A 1 178 ? -8.592 0.987 -13.475 1.00 88.94 178 GLN A C 1
ATOM 1489 O O . GLN A 1 178 ? -8.833 0.229 -12.532 1.00 88.94 178 GLN A O 1
ATOM 1494 N N . VAL A 1 179 ? -7.455 0.938 -14.164 1.00 91.44 179 VAL A N 1
ATOM 1495 C CA . VAL A 1 179 ? -6.389 -0.042 -13.954 1.00 91.44 179 VAL A CA 1
ATOM 1496 C C . VAL A 1 179 ? -5.080 0.668 -13.653 1.00 91.44 179 VAL A C 1
ATOM 1498 O O . VAL A 1 179 ? -4.791 1.718 -14.231 1.00 91.44 179 VAL A O 1
ATOM 1501 N N . ILE A 1 180 ? -4.277 0.054 -12.786 1.00 93.00 180 ILE A N 1
ATOM 1502 C CA . ILE A 1 180 ? -2.891 0.427 -12.520 1.00 93.00 180 ILE A CA 1
ATOM 1503 C C . ILE A 1 180 ? -1.979 -0.710 -12.989 1.00 93.00 180 ILE A C 1
ATOM 1505 O O . ILE A 1 180 ? -2.192 -1.878 -12.651 1.00 93.00 180 ILE A O 1
ATOM 1509 N N . GLU A 1 181 ? -0.962 -0.381 -13.783 1.00 94.50 181 GLU A N 1
ATOM 1510 C CA . GLU A 1 181 ? 0.005 -1.367 -14.269 1.00 94.50 181 GLU A CA 1
ATOM 1511 C C . GLU A 1 181 ? 1.122 -1.647 -13.262 1.00 94.50 181 GLU A C 1
ATOM 1513 O O . GLU A 1 181 ? 1.599 -0.768 -12.539 1.00 94.50 181 GLU A O 1
ATOM 1518 N N . ASN A 1 182 ? 1.598 -2.891 -13.286 1.00 95.75 182 ASN A N 1
ATOM 1519 C CA . ASN A 1 182 ? 2.806 -3.360 -12.618 1.00 95.75 182 ASN A CA 1
ATOM 1520 C C . ASN A 1 182 ? 2.803 -3.199 -11.092 1.00 95.75 182 ASN A C 1
ATOM 1522 O O . ASN A 1 182 ? 3.871 -3.146 -10.488 1.00 95.75 182 ASN A O 1
ATOM 1526 N N . ILE A 1 183 ? 1.631 -3.114 -10.463 1.00 95.38 183 ILE A N 1
ATOM 1527 C CA . ILE A 1 183 ? 1.484 -3.143 -9.006 1.00 95.38 183 ILE A CA 1
ATOM 1528 C C . ILE A 1 183 ? 0.932 -4.499 -8.597 1.00 95.38 183 ILE A C 1
ATOM 1530 O O . ILE A 1 183 ? 0.011 -5.028 -9.220 1.00 95.38 183 ILE A O 1
ATOM 1534 N N . VAL A 1 184 ? 1.470 -5.035 -7.507 1.00 95.62 184 VAL A N 1
ATOM 1535 C CA . VAL A 1 184 ? 0.998 -6.280 -6.923 1.00 95.62 184 VAL A CA 1
ATOM 1536 C C . VAL A 1 184 ? 0.680 -6.138 -5.446 1.00 95.62 184 VAL A C 1
ATOM 1538 O O . VAL A 1 184 ? 1.398 -5.479 -4.695 1.00 95.62 184 VAL A O 1
ATOM 1541 N N . PHE A 1 185 ? -0.406 -6.791 -5.041 1.00 96.69 185 PHE A N 1
ATOM 1542 C CA . PHE A 1 185 ? -0.792 -6.942 -3.649 1.00 96.69 185 PHE A CA 1
ATOM 1543 C C . PHE A 1 185 ? 0.026 -8.051 -2.969 1.00 96.69 185 PHE A C 1
ATOM 1545 O O . PHE A 1 185 ? 0.204 -9.148 -3.506 1.00 96.69 185 PHE A O 1
ATOM 1552 N N . ILE A 1 186 ? 0.520 -7.751 -1.772 1.00 96.06 186 ILE A N 1
ATOM 1553 C CA . ILE A 1 186 ? 1.348 -8.617 -0.937 1.00 96.06 186 ILE A CA 1
ATOM 1554 C C . ILE A 1 186 ? 0.589 -8.850 0.361 1.00 96.06 186 ILE A C 1
ATOM 1556 O O . ILE A 1 186 ? 0.557 -7.999 1.242 1.00 96.06 186 ILE A O 1
ATOM 1560 N N . ASN A 1 187 ? -0.028 -10.018 0.482 1.00 93.94 187 ASN A N 1
ATOM 1561 C CA . ASN A 1 187 ? -0.892 -10.342 1.612 1.00 93.94 187 ASN A CA 1
ATOM 1562 C C . ASN A 1 187 ? -0.119 -10.810 2.860 1.00 93.94 187 ASN A C 1
ATOM 1564 O O . ASN A 1 187 ? -0.637 -10.739 3.971 1.00 93.94 187 ASN A O 1
ATOM 1568 N N . ASN A 1 188 ? 1.121 -11.275 2.690 1.00 91.62 188 ASN A N 1
ATOM 1569 C CA . ASN A 1 188 ? 1.994 -11.689 3.783 1.00 91.62 188 ASN A CA 1
ATOM 1570 C C . ASN A 1 188 ? 3.215 -10.771 3.877 1.00 91.62 188 ASN A C 1
ATOM 1572 O O . ASN A 1 188 ? 4.162 -10.901 3.099 1.00 91.62 188 ASN A O 1
ATOM 1576 N N . LEU A 1 189 ? 3.181 -9.841 4.830 1.00 89.38 189 LEU A N 1
ATOM 1577 C CA . LEU A 1 189 ? 4.271 -8.899 5.047 1.00 89.38 189 LEU A CA 1
ATOM 1578 C C . LEU A 1 189 ? 5.461 -9.570 5.725 1.00 89.38 189 LEU A C 1
ATOM 1580 O O . LEU A 1 189 ? 5.309 -10.259 6.734 1.00 89.38 189 LEU A O 1
ATOM 1584 N N . ASN A 1 190 ? 6.671 -9.277 5.245 1.00 85.88 190 ASN A N 1
ATOM 1585 C CA . ASN A 1 190 ? 7.863 -9.624 6.001 1.00 85.88 190 ASN A CA 1
ATOM 1586 C C . ASN A 1 190 ? 8.052 -8.648 7.173 1.00 85.88 190 ASN A C 1
ATOM 1588 O O . ASN A 1 190 ? 8.582 -7.545 7.026 1.00 85.88 190 ASN A O 1
ATOM 1592 N N . THR A 1 191 ? 7.629 -9.074 8.362 1.00 85.44 191 THR A N 1
ATOM 1593 C CA . THR A 1 191 ? 7.666 -8.248 9.571 1.00 85.44 191 THR A CA 1
ATOM 1594 C C . THR A 1 191 ? 9.076 -7.996 10.101 1.00 85.44 191 THR A C 1
ATOM 1596 O O . THR A 1 191 ? 9.225 -7.133 10.961 1.00 85.44 191 THR A O 1
ATOM 1599 N N . SER A 1 192 ? 10.113 -8.694 9.611 1.00 87.12 192 SER A N 1
ATOM 1600 C CA . SER A 1 192 ? 11.496 -8.485 10.073 1.00 87.12 192 SER A CA 1
ATOM 1601 C C . SER A 1 192 ? 12.026 -7.083 9.773 1.00 87.12 192 SER A C 1
ATOM 1603 O O . SER A 1 192 ? 12.935 -6.618 10.452 1.00 87.12 192 SER A O 1
ATOM 1605 N N . PHE A 1 193 ? 11.466 -6.415 8.763 1.00 84.44 193 PHE A N 1
ATOM 1606 C CA . PHE A 1 193 ? 11.887 -5.080 8.337 1.00 84.44 193 PHE A CA 1
ATOM 1607 C C . PHE A 1 193 ? 11.084 -3.953 8.989 1.00 84.44 193 PHE A C 1
ATOM 1609 O O . PHE A 1 193 ? 11.451 -2.786 8.870 1.00 84.44 193 PHE A O 1
ATOM 1616 N N . ILE A 1 194 ? 9.991 -4.277 9.683 1.00 88.50 194 ILE A N 1
ATOM 1617 C CA . ILE A 1 194 ? 9.082 -3.278 10.239 1.00 88.50 194 ILE A CA 1
ATOM 1618 C C . ILE A 1 194 ? 9.504 -2.966 11.674 1.00 88.50 194 ILE A C 1
ATOM 1620 O O . ILE A 1 194 ? 9.559 -3.846 12.533 1.00 88.50 194 ILE A O 1
ATOM 1624 N N . ASN A 1 195 ? 9.759 -1.687 11.954 1.00 90.00 195 ASN A N 1
ATOM 1625 C CA . ASN A 1 195 ? 10.035 -1.218 13.307 1.00 90.00 195 ASN A CA 1
ATOM 1626 C C . ASN A 1 195 ? 8.868 -1.579 14.249 1.00 90.00 195 ASN A C 1
ATOM 1628 O O . ASN A 1 195 ? 7.708 -1.301 13.946 1.00 90.00 195 ASN A O 1
ATOM 1632 N N . THR A 1 196 ? 9.173 -2.160 15.412 1.00 91.06 196 THR A N 1
ATOM 1633 C CA . THR A 1 196 ? 8.168 -2.640 16.375 1.00 91.06 196 THR A CA 1
ATOM 1634 C C . THR A 1 196 ? 7.245 -1.536 16.893 1.00 91.06 196 THR A C 1
ATOM 1636 O O . THR A 1 196 ? 6.052 -1.784 17.069 1.00 91.06 196 THR A O 1
ATOM 1639 N N . VAL A 1 197 ? 7.749 -0.314 17.089 1.00 92.44 197 VAL A N 1
ATOM 1640 C CA . VAL A 1 197 ? 6.956 0.858 17.502 1.00 92.44 197 VAL A CA 1
ATOM 1641 C C . VAL A 1 197 ? 5.972 1.243 16.401 1.00 92.44 197 VAL A C 1
ATOM 1643 O O . VAL A 1 197 ? 4.795 1.476 16.674 1.00 92.44 197 VAL A O 1
ATOM 1646 N N . VAL A 1 198 ? 6.429 1.247 15.148 1.00 90.94 198 VAL A N 1
ATOM 1647 C CA . VAL A 1 198 ? 5.594 1.565 13.980 1.00 90.94 198 VAL A CA 1
ATOM 1648 C C . VAL A 1 198 ? 4.535 0.482 13.762 1.00 90.94 198 VAL A C 1
ATOM 1650 O O . VAL A 1 198 ? 3.358 0.801 13.604 1.00 90.94 198 VAL A O 1
ATOM 1653 N N . ALA A 1 199 ? 4.924 -0.794 13.837 1.00 92.31 199 ALA A N 1
ATOM 1654 C CA . ALA A 1 199 ? 4.007 -1.925 13.749 1.00 92.31 199 ALA A CA 1
ATOM 1655 C C . ALA A 1 199 ? 2.943 -1.874 14.854 1.00 92.31 199 ALA A C 1
ATOM 1657 O O . ALA A 1 199 ? 1.760 -2.051 14.581 1.00 92.31 199 ALA A O 1
ATOM 1658 N N . THR A 1 200 ? 3.345 -1.587 16.095 1.00 94.56 200 THR A N 1
ATOM 1659 C CA . THR A 1 200 ? 2.418 -1.468 17.232 1.00 94.56 200 THR A CA 1
ATOM 1660 C C . THR A 1 200 ? 1.458 -0.300 17.039 1.00 94.56 200 THR A C 1
ATOM 1662 O O . THR A 1 200 ? 0.254 -0.469 17.217 1.00 94.56 200 THR A O 1
ATOM 1665 N N . ARG A 1 201 ? 1.954 0.867 16.601 1.00 94.50 201 ARG A N 1
ATOM 1666 C CA . ARG A 1 201 ? 1.101 2.016 16.266 1.00 94.50 201 ARG A CA 1
ATOM 1667 C C . ARG A 1 201 ? 0.061 1.629 15.216 1.00 94.50 201 ARG A C 1
ATOM 1669 O O . ARG A 1 201 ? -1.122 1.875 15.421 1.00 94.50 201 ARG A O 1
ATOM 1676 N N . PHE A 1 202 ? 0.483 0.980 14.134 1.00 95.06 202 PHE A N 1
ATOM 1677 C CA . PHE A 1 202 ? -0.415 0.541 13.070 1.00 95.06 202 PHE A CA 1
ATOM 1678 C C . PHE A 1 202 ? -1.485 -0.442 13.567 1.00 95.06 202 PHE A C 1
ATOM 1680 O O . PHE A 1 202 ? -2.669 -0.264 13.282 1.00 95.06 202 PHE A O 1
ATOM 1687 N N . LYS A 1 203 ? -1.102 -1.443 14.367 1.00 94.81 203 LYS A N 1
ATOM 1688 C CA . LYS A 1 203 ? -2.054 -2.386 14.976 1.00 94.81 203 LYS A CA 1
ATOM 1689 C C . LYS A 1 203 ? -3.058 -1.686 15.891 1.00 94.81 203 LYS A C 1
ATOM 1691 O O . LYS A 1 203 ? -4.241 -1.995 15.831 1.00 94.81 203 LYS A O 1
ATOM 1696 N N . ASN A 1 204 ? -2.620 -0.698 16.671 1.00 94.81 204 ASN A N 1
ATOM 1697 C CA . ASN A 1 204 ? -3.508 0.064 17.553 1.00 94.81 204 ASN A CA 1
ATOM 1698 C C . ASN A 1 204 ? -4.562 0.870 16.779 1.00 94.81 204 ASN A C 1
ATOM 1700 O O . ASN A 1 204 ? -5.691 0.990 17.247 1.00 94.81 204 ASN A O 1
ATOM 1704 N N . PHE A 1 205 ? -4.214 1.405 15.606 1.00 94.12 205 PHE A N 1
ATOM 1705 C CA . PHE A 1 205 ? -5.174 2.104 14.745 1.00 94.12 205 PHE A CA 1
ATOM 1706 C C . PHE A 1 205 ? -6.121 1.154 14.016 1.00 94.12 205 PHE A C 1
ATOM 1708 O O . PHE A 1 205 ? -7.306 1.443 13.888 1.00 94.12 205 PHE A O 1
ATOM 1715 N N . THR A 1 206 ? -5.598 0.036 13.515 1.00 93.31 206 THR A N 1
ATOM 1716 C CA . THR A 1 206 ? -6.350 -0.879 12.642 1.00 93.31 206 THR A CA 1
ATOM 1717 C C . THR A 1 206 ? -7.107 -1.968 13.388 1.00 93.31 206 THR A C 1
ATOM 1719 O O . THR A 1 206 ? -7.965 -2.610 12.794 1.00 93.31 206 THR A O 1
ATOM 1722 N N . GLY A 1 207 ? -6.783 -2.215 14.659 1.00 92.19 207 GLY A N 1
ATOM 1723 C CA . GLY A 1 207 ? -7.306 -3.344 15.431 1.00 92.19 207 GLY A CA 1
ATOM 1724 C C . GLY A 1 207 ? -6.799 -4.711 14.953 1.00 92.19 207 GLY A C 1
ATOM 1725 O O . GLY A 1 207 ? -7.316 -5.737 15.388 1.00 92.19 207 GLY A O 1
ATOM 1726 N N . LEU A 1 208 ? -5.815 -4.753 14.048 1.00 91.69 208 LEU A N 1
ATOM 1727 C CA . LEU A 1 208 ? -5.252 -5.999 13.533 1.00 91.69 208 LEU A CA 1
ATOM 1728 C C . LEU A 1 208 ? -4.314 -6.647 14.555 1.00 91.69 208 LEU A C 1
ATOM 1730 O O . LEU A 1 208 ? -3.344 -6.038 15.006 1.00 91.69 208 LEU A O 1
ATOM 1734 N N . GLU A 1 209 ? -4.538 -7.925 14.854 1.00 89.12 209 GLU A N 1
ATOM 1735 C CA . GLU A 1 209 ? -3.614 -8.714 15.677 1.00 89.12 209 GLU A CA 1
ATOM 1736 C C . GLU A 1 209 ? -2.355 -9.106 14.886 1.00 89.12 209 GLU A C 1
ATOM 1738 O O . GLU A 1 209 ? -1.225 -8.998 15.377 1.00 89.12 209 GLU A O 1
ATOM 1743 N N . PHE A 1 210 ? -2.539 -9.476 13.616 1.00 90.06 210 PHE A N 1
ATOM 1744 C CA . PHE A 1 210 ? -1.485 -9.896 12.696 1.00 90.06 210 PHE A CA 1
ATOM 1745 C C . PHE A 1 210 ? -1.422 -8.971 11.477 1.00 90.06 210 PHE A C 1
ATOM 1747 O O . PHE A 1 210 ? -2.435 -8.454 11.022 1.00 90.06 210 PHE A O 1
ATOM 1754 N N . LEU A 1 211 ? -0.217 -8.782 10.934 1.00 91.44 211 LEU A N 1
ATOM 1755 C CA . LEU A 1 211 ? 0.020 -8.009 9.703 1.00 91.44 211 LEU A CA 1
ATOM 1756 C C . LEU A 1 211 ? -0.129 -8.862 8.428 1.00 91.44 211 LEU A C 1
ATOM 1758 O O . LEU A 1 211 ? 0.273 -8.458 7.343 1.00 91.44 211 LEU A O 1
ATOM 1762 N N . PHE A 1 212 ? -0.663 -10.070 8.580 1.00 92.81 212 PHE A N 1
ATOM 1763 C CA . PHE A 1 212 ? -1.018 -10.965 7.492 1.00 92.81 212 PHE A CA 1
ATOM 1764 C C . PHE A 1 212 ? -2.489 -10.756 7.134 1.00 92.81 212 PHE A C 1
ATOM 1766 O O . PHE A 1 212 ? -3.336 -10.654 8.025 1.00 92.81 212 PHE A O 1
ATOM 1773 N N . LEU A 1 213 ? -2.786 -10.730 5.838 1.00 93.94 213 LEU A N 1
ATOM 1774 C CA . LEU A 1 213 ? -4.137 -10.620 5.309 1.00 93.94 213 LEU A CA 1
ATOM 1775 C C . LEU A 1 213 ? -4.508 -11.891 4.547 1.00 93.94 213 LEU A C 1
ATOM 1777 O O . LEU A 1 213 ? -3.719 -12.439 3.773 1.00 93.94 213 LEU A O 1
ATOM 1781 N N . ASP A 1 214 ? -5.756 -12.312 4.719 1.00 93.94 214 ASP A N 1
ATOM 1782 C CA . ASP A 1 214 ? -6.389 -13.226 3.779 1.00 93.94 214 ASP A CA 1
ATOM 1783 C C . ASP A 1 214 ? -6.549 -12.507 2.433 1.00 93.94 214 ASP A C 1
ATOM 1785 O O . ASP A 1 214 ? -7.146 -11.428 2.362 1.00 93.94 214 ASP A O 1
ATOM 1789 N N . ALA A 1 215 ? -5.948 -13.068 1.383 1.00 93.00 215 ALA A N 1
ATOM 1790 C CA . ALA A 1 215 ? -5.871 -12.390 0.101 1.00 93.00 215 ALA A CA 1
ATOM 1791 C C . ALA A 1 215 ? -7.219 -12.330 -0.616 1.00 93.00 215 ALA A C 1
ATOM 1793 O O . ALA A 1 215 ? -7.557 -11.304 -1.204 1.00 93.00 215 ALA A O 1
ATOM 1794 N N . GLU A 1 216 ? -7.985 -13.414 -0.551 1.00 91.81 216 GLU A N 1
ATOM 1795 C CA . GLU A 1 216 ? -9.292 -13.497 -1.188 1.00 91.81 216 GLU A CA 1
ATOM 1796 C C . GLU A 1 216 ? -10.281 -12.580 -0.472 1.00 91.81 216 GLU A C 1
ATOM 1798 O O . GLU A 1 216 ? -10.975 -11.798 -1.123 1.00 91.81 216 GLU A O 1
ATOM 1803 N N . ALA A 1 217 ? -10.271 -12.581 0.863 1.00 90.19 217 ALA A N 1
ATOM 1804 C CA . ALA A 1 217 ? -11.121 -11.702 1.652 1.00 90.19 217 ALA A CA 1
ATOM 1805 C C . ALA A 1 217 ? -10.792 -10.219 1.412 1.00 90.19 217 ALA A C 1
ATOM 1807 O O . ALA A 1 217 ? -11.695 -9.397 1.275 1.00 90.19 217 ALA A O 1
ATOM 1808 N N . ALA A 1 218 ? -9.505 -9.867 1.313 1.00 93.31 218 ALA A N 1
ATOM 1809 C CA . ALA A 1 218 ? -9.089 -8.488 1.065 1.00 93.31 218 ALA A CA 1
ATOM 1810 C C . ALA A 1 218 ? -9.490 -7.994 -0.334 1.00 93.31 218 ALA A C 1
ATOM 1812 O O . ALA A 1 218 ? -9.974 -6.871 -0.475 1.00 93.31 218 ALA A O 1
ATOM 1813 N N . LEU A 1 219 ? -9.324 -8.830 -1.365 1.00 91.75 219 LEU A N 1
ATOM 1814 C CA . LEU A 1 219 ? -9.645 -8.481 -2.757 1.00 91.75 219 LEU A CA 1
ATOM 1815 C C . LEU A 1 219 ? -11.151 -8.519 -3.064 1.00 91.75 219 LEU A C 1
ATOM 1817 O O . LEU A 1 219 ? -11.600 -7.921 -4.046 1.00 91.75 219 LEU A O 1
ATOM 1821 N N . SER A 1 220 ? -11.936 -9.188 -2.220 1.00 87.50 220 SER A N 1
ATOM 1822 C CA . SER A 1 220 ? -13.397 -9.270 -2.319 1.00 87.50 220 SER A CA 1
ATOM 1823 C C . SER A 1 220 ? -14.133 -8.446 -1.258 1.00 87.50 220 SER A C 1
ATOM 1825 O O . SER A 1 220 ? -15.344 -8.567 -1.101 1.00 87.50 220 SER A O 1
ATOM 1827 N N . TYR A 1 221 ? -13.426 -7.595 -0.508 1.00 88.00 221 TYR A N 1
ATOM 1828 C CA . TYR A 1 221 ? -14.041 -6.811 0.558 1.00 88.00 221 TYR A CA 1
ATOM 1829 C C . TYR A 1 221 ? -15.036 -5.780 0.020 1.00 88.00 221 TYR A C 1
ATOM 1831 O O . TYR A 1 221 ? -14.665 -4.870 -0.719 1.00 88.00 221 TYR A O 1
ATOM 1839 N N . CYS A 1 222 ? -16.292 -5.862 0.446 1.00 82.25 222 CYS A N 1
ATOM 1840 C CA . CYS A 1 222 ? -17.311 -4.880 0.109 1.00 82.25 222 CYS A CA 1
ATOM 1841 C C . CYS A 1 222 ? -17.467 -3.874 1.255 1.00 82.25 222 CYS A C 1
ATOM 1843 O O . CYS A 1 222 ? -17.991 -4.177 2.328 1.00 82.25 222 CYS A O 1
ATOM 1845 N N . ARG A 1 223 ? -17.028 -2.631 1.018 1.00 74.06 223 ARG A N 1
ATOM 1846 C CA . ARG A 1 223 ? -17.066 -1.553 2.023 1.00 74.06 223 ARG A CA 1
ATOM 1847 C C . ARG A 1 223 ? -18.488 -1.251 2.506 1.00 74.06 223 ARG A C 1
ATOM 1849 O O . ARG A 1 223 ? -18.660 -0.876 3.662 1.00 74.06 223 ARG A O 1
ATOM 1856 N N . ILE A 1 224 ? -19.484 -1.375 1.626 1.00 70.56 224 ILE A N 1
ATOM 1857 C CA . ILE A 1 224 ? -20.879 -1.014 1.921 1.00 70.56 224 ILE A CA 1
ATOM 1858 C C . ILE A 1 224 ? -21.479 -1.963 2.961 1.00 70.56 224 ILE A C 1
ATOM 1860 O O . ILE A 1 224 ? -22.098 -1.506 3.919 1.00 70.56 224 ILE A O 1
ATOM 1864 N N . CYS A 1 225 ? -21.286 -3.271 2.792 1.00 66.81 225 CYS A N 1
ATOM 1865 C CA . CYS A 1 225 ? -21.810 -4.265 3.725 1.00 66.81 225 CYS A CA 1
ATOM 1866 C C . CYS A 1 225 ? -20.827 -4.628 4.847 1.00 66.81 225 CYS A C 1
ATOM 1868 O O . CYS A 1 225 ? -21.244 -5.224 5.836 1.00 66.81 225 CYS A O 1
ATOM 1870 N N . GLY A 1 226 ? -19.547 -4.264 4.715 1.00 65.06 226 GLY A N 1
ATOM 1871 C CA . GLY A 1 226 ? -18.493 -4.601 5.673 1.00 65.06 226 GLY A CA 1
ATOM 1872 C C . GLY A 1 226 ? -18.084 -6.076 5.645 1.00 65.06 226 GLY A C 1
ATOM 1873 O O . GLY A 1 226 ? -17.513 -6.566 6.618 1.00 65.06 226 GLY A O 1
ATOM 1874 N N . ILE A 1 227 ? -18.396 -6.793 4.563 1.00 62.84 227 ILE A N 1
ATOM 1875 C CA . ILE A 1 227 ? -18.216 -8.243 4.432 1.00 62.84 227 ILE A CA 1
ATOM 1876 C C . ILE A 1 227 ? -17.398 -8.520 3.164 1.00 62.84 227 ILE A C 1
ATOM 1878 O O . ILE A 1 227 ? -17.558 -7.839 2.153 1.00 62.84 227 ILE A O 1
ATOM 1882 N N . ALA A 1 228 ? -16.493 -9.494 3.227 1.00 58.28 228 ALA A N 1
ATOM 1883 C CA . ALA A 1 228 ? -15.801 -10.012 2.050 1.00 58.28 228 ALA A CA 1
ATOM 1884 C C . ALA A 1 228 ? -16.683 -11.016 1.301 1.00 58.28 228 ALA A C 1
ATOM 1886 O O . ALA A 1 228 ? -17.418 -11.756 1.951 1.00 58.28 228 ALA A O 1
ATOM 1887 N N . ASP A 1 229 ? -16.632 -11.072 -0.034 1.00 53.38 229 ASP A N 1
ATOM 1888 C CA . ASP A 1 229 ? -17.563 -11.916 -0.806 1.00 53.38 229 ASP A CA 1
ATOM 1889 C C . ASP A 1 229 ? -17.519 -13.399 -0.393 1.00 53.38 229 ASP A C 1
ATOM 1891 O O . ASP A 1 229 ? -18.553 -14.071 -0.395 1.00 53.38 229 ASP A O 1
ATOM 1895 N N . ASN A 1 230 ? -16.358 -13.884 0.058 1.00 52.69 230 ASN A N 1
ATOM 1896 C CA . ASN A 1 230 ? -16.178 -15.244 0.578 1.00 52.69 230 ASN A CA 1
ATOM 1897 C C . ASN A 1 230 ? -16.854 -15.507 1.943 1.00 52.69 230 ASN A C 1
ATOM 1899 O O . ASN A 1 230 ? -16.996 -16.659 2.339 1.00 52.69 230 ASN A O 1
ATOM 1903 N N . MET A 1 231 ? -17.317 -14.469 2.645 1.00 50.72 231 MET A N 1
ATOM 1904 C CA . MET A 1 231 ? -18.083 -14.556 3.897 1.00 50.72 231 MET A CA 1
ATOM 1905 C C . MET A 1 231 ? -19.600 -14.387 3.688 1.00 50.72 231 MET A C 1
ATOM 1907 O O . MET A 1 231 ? -20.371 -14.461 4.645 1.00 50.72 231 MET A O 1
ATOM 1911 N N . ILE A 1 232 ? -20.065 -14.165 2.450 1.00 52.66 232 ILE A N 1
ATOM 1912 C CA . ILE A 1 232 ? -21.491 -13.925 2.164 1.00 52.66 232 ILE A CA 1
ATOM 1913 C C . ILE A 1 232 ? -22.320 -15.227 2.157 1.00 52.66 232 ILE A C 1
ATOM 1915 O O . ILE A 1 232 ? -23.539 -15.175 2.336 1.00 52.66 232 ILE A O 1
ATOM 1919 N N . GLU A 1 233 ? -21.709 -16.406 1.985 1.00 48.69 233 GLU A N 1
ATOM 1920 C CA . GLU A 1 233 ? -22.451 -17.682 1.958 1.00 48.69 233 GLU A CA 1
ATOM 1921 C C . GLU A 1 233 ? -23.073 -18.082 3.308 1.00 48.69 233 GLU A C 1
ATOM 1923 O O . GLU A 1 233 ? -24.034 -18.850 3.326 1.00 48.69 233 GLU A O 1
ATOM 1928 N N . GLU A 1 234 ? -22.619 -17.510 4.426 1.00 48.97 234 GLU A N 1
ATOM 1929 C CA . GLU A 1 234 ? -23.111 -17.856 5.769 1.00 48.97 234 GLU A CA 1
ATOM 1930 C C . GLU A 1 234 ? -24.290 -16.989 6.257 1.00 48.97 234 GLU A C 1
ATOM 1932 O O . GLU A 1 234 ? -24.848 -17.240 7.327 1.00 48.97 234 GLU A O 1
ATOM 1937 N N . LEU A 1 235 ? -24.725 -15.987 5.482 1.00 48.19 235 LEU A N 1
ATOM 1938 C CA . LEU A 1 235 ? -25.799 -15.068 5.877 1.00 48.19 235 LEU A CA 1
ATOM 1939 C C . LEU A 1 235 ? -27.098 -15.335 5.103 1.00 48.19 235 LEU A C 1
ATOM 1941 O O . LEU A 1 235 ? -27.132 -15.327 3.873 1.00 48.19 235 LEU A O 1
ATOM 1945 N N . HIS A 1 236 ? -28.206 -15.497 5.838 1.00 49.31 236 HIS A N 1
ATOM 1946 C CA . HIS A 1 236 ? -29.552 -15.783 5.309 1.00 49.31 236 HIS A CA 1
ATOM 1947 C C . HIS A 1 236 ? -30.135 -14.706 4.361 1.00 49.31 236 HIS A C 1
ATOM 1949 O O . HIS A 1 236 ? -31.180 -14.941 3.763 1.00 49.31 236 HIS A O 1
ATOM 1955 N N . ASP A 1 237 ? -29.452 -13.569 4.171 1.00 56.19 237 ASP A N 1
ATOM 1956 C CA . ASP A 1 237 ? -29.819 -12.486 3.240 1.00 56.19 237 ASP A CA 1
ATOM 1957 C C . ASP A 1 237 ? -28.670 -12.108 2.273 1.00 56.19 237 ASP A C 1
ATOM 1959 O O . ASP A 1 237 ? -28.485 -10.964 1.848 1.00 56.19 237 ASP A O 1
ATOM 1963 N N . GLY A 1 238 ? -27.844 -13.090 1.896 1.00 53.03 238 GLY A N 1
ATOM 1964 C CA . GLY A 1 238 ? -26.706 -12.869 0.999 1.00 53.03 238 GLY A CA 1
ATOM 1965 C C . GLY A 1 238 ? -27.079 -12.375 -0.409 1.00 53.03 238 GLY A C 1
ATOM 1966 O O . GLY A 1 238 ? -26.203 -11.949 -1.155 1.00 53.03 238 GLY A O 1
ATOM 1967 N N . SER A 1 239 ? -28.351 -12.423 -0.823 1.00 57.06 239 SER A N 1
ATOM 1968 C CA . SER A 1 239 ? -28.783 -11.961 -2.156 1.00 57.06 239 SER A CA 1
ATOM 1969 C C . SER A 1 239 ? -28.888 -10.435 -2.253 1.00 57.06 239 SER A C 1
ATOM 1971 O O . SER A 1 239 ? -28.484 -9.863 -3.268 1.00 57.06 239 SER A O 1
ATOM 1973 N N . LEU A 1 240 ? -29.396 -9.770 -1.211 1.00 56.25 240 LEU A N 1
ATOM 1974 C CA . LEU A 1 240 ? -29.575 -8.314 -1.181 1.00 56.25 240 LEU A CA 1
ATOM 1975 C C . LEU A 1 240 ? -28.229 -7.610 -0.952 1.00 56.25 240 LEU A C 1
ATOM 1977 O O . LEU A 1 240 ? -27.905 -6.642 -1.638 1.00 56.25 240 LEU A O 1
ATOM 1981 N N . LEU A 1 241 ? -27.376 -8.187 -0.100 1.00 54.19 241 LEU A N 1
ATOM 1982 C CA . LEU A 1 241 ? -25.988 -7.748 0.073 1.00 54.19 241 LEU A CA 1
ATOM 1983 C C . LEU A 1 241 ? -25.157 -7.926 -1.206 1.00 54.19 241 LEU A C 1
ATOM 1985 O O . LEU A 1 241 ? -24.449 -7.003 -1.596 1.00 54.19 241 LEU A O 1
ATOM 1989 N N . ARG A 1 242 ? -25.307 -9.048 -1.929 1.00 56.91 242 ARG A N 1
ATOM 1990 C CA . ARG A 1 242 ? -24.677 -9.224 -3.253 1.00 56.91 242 ARG A CA 1
ATOM 1991 C C . ARG A 1 242 ? -25.166 -8.207 -4.280 1.00 56.91 242 ARG A C 1
ATOM 1993 O O . ARG A 1 242 ? -24.391 -7.813 -5.143 1.00 56.91 242 ARG A O 1
ATOM 2000 N N . ALA A 1 243 ? -26.432 -7.794 -4.227 1.00 59.31 243 ALA A N 1
ATOM 2001 C CA . ALA A 1 243 ? -26.947 -6.745 -5.106 1.00 59.31 243 ALA A CA 1
ATOM 2002 C C . ALA A 1 243 ? -26.323 -5.377 -4.776 1.00 59.31 243 ALA A C 1
ATOM 2004 O O . ALA A 1 243 ? -25.819 -4.721 -5.680 1.00 59.31 243 ALA A O 1
ATOM 2005 N N . LEU A 1 244 ? -26.250 -5.009 -3.493 1.00 56.91 244 LEU A N 1
ATOM 2006 C CA . LEU A 1 244 ? -25.610 -3.766 -3.040 1.00 56.91 244 LEU A CA 1
ATOM 2007 C C . LEU A 1 244 ? -24.101 -3.726 -3.344 1.00 56.91 244 LEU A C 1
ATOM 2009 O O . LEU A 1 244 ? -23.580 -2.683 -3.732 1.00 56.91 244 LEU A O 1
ATOM 2013 N N . CYS A 1 245 ? -23.403 -4.857 -3.218 1.00 58.50 245 CYS A N 1
ATOM 2014 C CA . CYS A 1 245 ? -21.980 -4.955 -3.555 1.00 58.50 245 CYS A CA 1
ATOM 2015 C C . CYS A 1 245 ? -21.729 -4.953 -5.069 1.00 58.50 245 CYS A C 1
ATOM 2017 O O . CYS A 1 245 ? -20.775 -4.324 -5.517 1.00 58.50 245 CYS A O 1
ATOM 2019 N N . ARG A 1 246 ? -22.610 -5.568 -5.876 1.00 56.50 246 ARG A N 1
ATOM 2020 C CA . ARG A 1 246 ? -22.561 -5.450 -7.347 1.00 56.50 246 ARG A CA 1
ATOM 2021 C C . ARG A 1 246 ? -22.869 -4.039 -7.833 1.00 56.50 246 ARG A C 1
ATOM 2023 O O . ARG A 1 246 ? -22.288 -3.603 -8.819 1.00 56.50 246 ARG A O 1
ATOM 2030 N N . ASP A 1 247 ? -23.732 -3.304 -7.137 1.00 53.72 247 ASP A N 1
ATOM 2031 C CA . ASP A 1 247 ? -23.979 -1.906 -7.479 1.00 53.72 247 ASP A CA 1
ATOM 2032 C C . ASP A 1 247 ? -22.733 -1.036 -7.242 1.00 53.72 247 ASP A C 1
ATOM 2034 O O . ASP A 1 247 ? -22.517 -0.104 -8.007 1.00 53.72 247 ASP A O 1
ATOM 2038 N N . GLN A 1 248 ? -21.836 -1.370 -6.298 1.00 52.53 248 GLN A N 1
ATOM 2039 C CA . GLN A 1 248 ? -20.540 -0.680 -6.141 1.00 52.53 248 GLN A CA 1
ATOM 2040 C C . GLN A 1 248 ? -19.685 -0.728 -7.423 1.00 52.53 248 GLN A C 1
ATOM 2042 O O . GLN A 1 248 ? -18.997 0.247 -7.721 1.00 52.53 248 GLN A O 1
ATOM 2047 N N . GLU A 1 249 ? -19.775 -1.810 -8.204 1.00 51.31 249 GLU A N 1
ATOM 2048 C CA . GLU A 1 249 ? -19.117 -1.942 -9.516 1.00 51.31 249 GLU A CA 1
ATOM 2049 C C . GLU A 1 249 ? -19.811 -1.095 -10.602 1.00 51.31 249 GLU A C 1
ATOM 2051 O O . GLU A 1 249 ? -19.197 -0.730 -11.599 1.00 51.31 249 GLU A O 1
ATOM 2056 N N . LYS A 1 250 ? -21.081 -0.722 -10.399 1.00 46.75 250 LYS A N 1
ATOM 2057 C CA . LYS A 1 250 ? -21.850 0.182 -11.272 1.00 46.75 250 LYS A CA 1
ATOM 2058 C C . LYS A 1 250 ? -21.665 1.665 -10.950 1.00 46.75 250 LYS A C 1
ATOM 2060 O O . LYS A 1 250 ? -21.981 2.488 -11.795 1.00 46.75 250 LYS A O 1
ATOM 2065 N N . TRP A 1 251 ? -21.172 2.044 -9.773 1.00 44.06 251 TRP A N 1
ATOM 2066 C CA . TRP A 1 251 ? -20.942 3.457 -9.419 1.00 44.06 251 TRP A CA 1
ATOM 2067 C C . TRP A 1 251 ? -19.565 3.982 -9.873 1.00 44.06 251 TRP A C 1
ATOM 2069 O O . TRP A 1 251 ? -19.140 5.045 -9.427 1.00 44.06 251 TRP A O 1
ATOM 2079 N N . GLU A 1 252 ? -18.854 3.269 -10.758 1.00 49.09 252 GLU A N 1
ATOM 2080 C CA . GLU A 1 252 ? -17.628 3.757 -11.422 1.00 49.09 252 GLU A CA 1
ATOM 2081 C C . GLU A 1 252 ? -17.894 4.908 -12.431 1.00 49.09 252 GLU A C 1
ATOM 2083 O O . GLU A 1 252 ? -16.950 5.469 -12.983 1.00 49.09 252 GLU A O 1
ATOM 2088 N N . TRP A 1 253 ? -19.159 5.306 -12.644 1.00 40.69 253 TRP A N 1
ATOM 2089 C CA . TRP A 1 253 ? -19.591 6.139 -13.779 1.00 40.69 253 TRP A CA 1
ATOM 2090 C C . TRP A 1 253 ? -19.918 7.619 -13.505 1.00 40.69 253 TRP A C 1
ATOM 2092 O O . TRP A 1 253 ? -20.261 8.323 -14.451 1.00 40.69 253 TRP A O 1
ATOM 2102 N N . GLU A 1 254 ? -19.816 8.126 -12.272 1.00 33.97 254 GLU A N 1
ATOM 2103 C CA . GLU A 1 254 ? -20.251 9.505 -11.944 1.00 33.97 254 GLU A CA 1
ATOM 2104 C C . GLU A 1 254 ? -19.172 10.417 -11.320 1.00 33.97 254 GLU A C 1
ATOM 2106 O O . GLU A 1 254 ? -19.505 11.465 -10.766 1.00 33.97 254 GLU A O 1
ATOM 2111 N N . ILE A 1 255 ? -17.879 10.078 -11.442 1.00 39.81 255 ILE A N 1
ATOM 2112 C CA . ILE A 1 255 ? -16.762 10.968 -11.051 1.00 39.81 255 ILE A CA 1
ATOM 2113 C C . ILE A 1 255 ? -15.805 11.212 -12.224 1.00 39.81 255 ILE A C 1
ATOM 2115 O O . ILE A 1 255 ? -15.387 10.230 -12.889 1.00 39.81 255 ILE A O 1
#

Sequence (255 aa):
MRGKQGFWRREREKKKRETETETESDGEPAAAPAVAWQVQVSNTSLASPSSRLPNWMEMTADQRFLLLFIFSHYFGPDLKDERPRKSVFQRIVEGLPPYATHELAGSRIRTLEVERVYYYVLRMAKKFDIVERETLHKFLNYGYLHSPSQDSNADLGQFPDLFPLHLHRQYRFEEQYQVIENIVFINNLNTSFINTVVATRFKNFTGLEFLFLDAEAALSYCRICGIADNMIEELHDGSLLRALCRDQEKWEWEI

Organism: NCBI:txid337451

Radius of gyration: 25.33 Å; chains: 1; bounding box: 83×85×44 Å

pLDDT: mean 72.03, std 23.84, range [25.92, 97.0]

Secondary structure (DSSP, 8-state):
----SSSTTTSTTTTTSSSS----------------------------------------HHHHHHHHHHHHHSEEE-BSS-SS---HHHHHHTTPPPP-GGGB---EEEHHHHHHHHHHHTTTS-GGGSPPHHHHHHHHHH-----S----S-----HHHHS-TTTS-EEEETTTEEEEESEEE-SB--GGGS-HHHHHHHHHHH--S-SB--HHHHHTEETTTTEEGGGGGGSTTHHHHHHHHHHHHHGGG--

Foldseek 3Di:
DDDDDDDVVVVVVVVVVVPDDDDDDDDDDDDDDPPDPDDDDDDDDDDDDDPDDDPPAAQDPLLVLLLLCCQQWFKCFAFDPDPPTGGLLRCVLVVHDDDDQVRFPWDKDFPLLVVLLSCLQQLVADPSSHDDPVRSVCQVPVQDHDHPDPDDPDCSDTPCVRPPCVNFPWDQDVVQTIMTTRMDGHQDGPCVSPDPVSVVSSCVRRVDPDSGHDSQQSSQQQNVVSGRLVRLVVDPPSPVVVVVSVVVSVVPPDD